Protein AF-A0A6I4NXT5-F1 (afdb_monomer_lite)

Foldseek 3Di:
DDPLVVVLVVVLVVVLVVLLVVVLCQQQNPDPVSNVVNVVVLCVLQVADDDPVNSVVVNVLSVLLSVLLVQLLVVLQVVQQVVLVVLDRDVLSSLSSNLSSLLSSLLSNLVSLLVSQPPDPVPAAFDWDPDQFFLVLLEDPLLLVLLVVLLVLLCVLLVVVADPDPLSVLSNVLSVVLVVLNVVLNVSSRVSSRDTGGDRDPSRVLVSSQSNSQSSSSSSVNSLSSSLSSLSSRCVVLVPDDPRDPVNNVSSVVSNVSSVVSVCVSVVDSTRSVSSCSVPVVSPPPPPD

Secondary structure (DSSP, 8-state):
--HHHHHHHHHHHHHHHHHHHHHHHHHH-SSHHHHHHHHHHHHHHHT----HHHHHHHHHHHHHHHHHHHHHHHHHHHHHHHHHHHT-SSGGGHHHHHHHHHHHHHHHHHHHHHHHT----TTS--B--SSPPPHHHHS-HHHHHHHHHHHHHHHHHHHHT--SSHHHHHHHHHHHHHHHHHHHHHHHHHHHHTSPP-BSSHHHHHHHHHHHHHHHHHHTHHHHHHHHHHHHHHHGGGTT-TT--HHHHHHHHHHHHHHHHHHHHHHHS-TTHHHHHHH-THHHHGGG-

Organism: NCBI:txid2662446

Sequence (289 aa):
MDAPQLASLVVALVLGPMGGIGVIRGAIGFRPLGQQRAIERLAVRLGLDTSRDIRVRLFERAARLRRAAIIGTAVGWVAGIPVAVQAGESYLFFLPLFYFTMAGALAGLAVGSAAAGFELDPSSPRVARLEARQAADYLEPLVVVGARVGVAVVAIAALLLWSPEPAATLRAALALAAIGLLVGTELLAAALARRPQHARTEEELRWDDGLRAVALNGLFGVPALVGATGLVVGGLPMIGTAGASVFDSIVYLVLAVVALVGLVVFTARPPGRAALRRLHPEAFEGAGS

pLDDT: mean 82.39, std 11.06, range [50.41, 97.88]

Radius of gyration: 20.77 Å; chains: 1; bounding box: 66×36×66 Å

Structure (mmCIF, N/CA/C/O backbone):
data_AF-A0A6I4NXT5-F1
#
_entry.id   AF-A0A6I4NXT5-F1
#
loop_
_atom_site.group_PDB
_atom_site.id
_atom_site.type_symbol
_atom_site.label_atom_id
_atom_site.label_alt_id
_atom_site.label_comp_id
_atom_site.label_asym_id
_atom_site.label_entity_id
_atom_site.label_seq_id
_atom_site.pdbx_PDB_ins_code
_atom_site.Cartn_x
_atom_site.Cartn_y
_atom_site.Cartn_z
_atom_site.occupancy
_atom_site.B_iso_or_equiv
_atom_site.auth_seq_id
_atom_site.auth_comp_id
_atom_site.auth_asym_id
_atom_site.auth_atom_id
_atom_site.pdbx_PDB_model_num
ATOM 1 N N . MET A 1 1 ? 34.287 10.441 -8.624 1.00 55.53 1 MET A N 1
ATOM 2 C CA . MET A 1 1 ? 32.872 10.843 -8.612 1.00 55.53 1 MET A CA 1
ATOM 3 C C . MET A 1 1 ? 32.858 12.306 -8.986 1.00 55.53 1 MET A C 1
ATOM 5 O O . MET A 1 1 ? 33.404 13.106 -8.232 1.00 55.53 1 MET A O 1
ATOM 9 N N . ASP A 1 2 ? 32.378 12.631 -10.176 1.00 75.94 2 ASP A N 1
ATOM 10 C CA . ASP A 1 2 ? 32.495 13.989 -10.707 1.00 75.94 2 ASP A CA 1
ATOM 11 C C . ASP A 1 2 ? 31.484 14.919 -10.018 1.00 75.94 2 ASP A C 1
ATOM 13 O O . ASP A 1 2 ? 30.476 14.473 -9.464 1.00 75.94 2 ASP A O 1
ATOM 17 N N . ALA A 1 3 ? 31.738 16.230 -10.033 1.00 70.31 3 ALA A N 1
ATOM 18 C CA . ALA A 1 3 ? 30.854 17.238 -9.437 1.00 70.31 3 ALA A CA 1
ATOM 19 C C . ALA A 1 3 ? 29.345 17.085 -9.784 1.00 70.31 3 ALA A C 1
ATOM 21 O O . ALA A 1 3 ? 28.528 17.212 -8.867 1.00 70.31 3 ALA A O 1
ATOM 22 N N . PRO A 1 4 ? 28.930 16.765 -11.031 1.00 68.50 4 PRO A N 1
ATOM 23 C CA . PRO A 1 4 ? 27.516 16.514 -11.347 1.00 68.50 4 PRO A CA 1
ATOM 24 C C . PRO A 1 4 ? 26.934 15.259 -10.671 1.00 68.50 4 PRO A C 1
ATOM 26 O O . PRO A 1 4 ? 25.754 15.246 -10.310 1.00 68.50 4 PRO A O 1
ATOM 29 N N . GLN A 1 5 ? 27.758 14.242 -10.415 1.00 60.62 5 GLN A N 1
ATOM 30 C CA . GLN A 1 5 ? 27.344 13.013 -9.731 1.00 60.62 5 GLN A CA 1
ATOM 31 C C . GLN A 1 5 ? 27.068 13.288 -8.244 1.00 60.62 5 GLN A C 1
ATOM 33 O O . GLN A 1 5 ? 26.070 12.832 -7.686 1.00 60.62 5 GLN A O 1
ATOM 38 N N . LEU A 1 6 ? 27.918 14.108 -7.608 1.00 68.38 6 LEU A N 1
ATOM 39 C CA . LEU A 1 6 ? 27.712 14.585 -6.235 1.00 68.38 6 LEU A CA 1
ATOM 40 C C . LEU A 1 6 ? 26.422 15.401 -6.107 1.00 68.38 6 LEU A C 1
ATOM 42 O O . LEU A 1 6 ? 25.655 15.182 -5.172 1.00 68.38 6 LEU A O 1
ATOM 46 N N . ALA A 1 7 ? 26.156 16.310 -7.049 1.00 65.88 7 ALA A N 1
ATOM 47 C CA . ALA A 1 7 ? 24.945 17.128 -7.033 1.00 65.88 7 ALA A CA 1
ATOM 48 C C . ALA A 1 7 ? 23.672 16.272 -7.161 1.00 65.88 7 ALA A C 1
ATOM 50 O O . ALA A 1 7 ? 22.742 16.435 -6.373 1.00 65.88 7 ALA A O 1
ATOM 51 N N . SER A 1 8 ? 23.656 15.315 -8.092 1.00 59.03 8 SER A N 1
ATOM 52 C CA . SER A 1 8 ? 22.526 14.400 -8.309 1.00 59.03 8 SER A CA 1
ATOM 53 C C . SER A 1 8 ? 22.260 13.517 -7.087 1.00 59.03 8 SER A C 1
ATOM 55 O O . SER A 1 8 ? 21.113 13.365 -6.659 1.00 59.03 8 SER A O 1
ATOM 57 N N . LEU A 1 9 ? 23.326 13.014 -6.457 1.00 64.69 9 LEU A N 1
ATOM 58 C CA . LEU A 1 9 ? 23.243 12.223 -5.233 1.00 64.69 9 LEU A CA 1
ATOM 59 C C . LEU A 1 9 ? 22.704 13.044 -4.053 1.00 64.69 9 LEU A C 1
ATOM 61 O O . LEU A 1 9 ? 21.837 12.563 -3.327 1.00 64.69 9 LEU A O 1
ATOM 65 N N . VAL A 1 10 ? 23.149 14.296 -3.890 1.00 65.00 10 VAL A N 1
ATOM 66 C CA . VAL A 1 10 ? 22.636 15.216 -2.859 1.00 65.00 10 VAL A CA 1
ATOM 67 C C . VAL A 1 10 ? 21.161 15.533 -3.094 1.00 65.00 10 VAL A C 1
ATOM 69 O O . VAL A 1 10 ? 20.364 15.444 -2.160 1.00 65.00 10 VAL A O 1
ATOM 72 N N . VAL A 1 11 ? 20.761 15.839 -4.333 1.00 64.00 11 VAL A N 1
ATOM 73 C CA . VAL A 1 11 ? 19.352 16.096 -4.658 1.00 64.00 11 VAL A CA 1
ATOM 74 C C . VAL A 1 11 ? 18.510 14.860 -4.341 1.00 64.00 11 VAL A C 1
ATOM 76 O O . VAL A 1 11 ? 17.420 14.996 -3.795 1.00 64.00 11 VAL A O 1
ATOM 79 N N . ALA A 1 12 ? 19.002 13.649 -4.598 1.00 60.12 12 ALA A N 1
ATOM 80 C CA . ALA A 1 12 ? 18.269 12.417 -4.309 1.00 60.12 12 ALA A CA 1
ATOM 81 C C . ALA A 1 12 ? 18.194 12.044 -2.832 1.00 60.12 12 ALA A C 1
ATOM 83 O O . ALA A 1 12 ? 17.149 11.571 -2.371 1.00 60.12 12 ALA A O 1
ATOM 84 N N . LEU A 1 13 ? 19.249 12.348 -2.080 1.00 62.69 13 LEU A N 1
ATOM 85 C CA . LEU A 1 13 ? 19.249 12.303 -0.623 1.00 62.69 13 LEU A CA 1
ATOM 86 C C . LEU A 1 13 ? 18.245 13.279 -0.007 1.00 62.69 13 LEU A C 1
ATOM 88 O O . LEU A 1 13 ? 17.737 13.008 1.074 1.00 62.69 13 LEU A O 1
ATOM 92 N N . VAL A 1 14 ? 17.921 14.381 -0.687 1.00 62.69 14 VAL A N 1
ATOM 93 C CA . VAL A 1 14 ? 16.955 15.376 -0.201 1.00 62.69 14 VAL A CA 1
ATOM 94 C C . VAL A 1 14 ? 15.532 15.084 -0.698 1.00 62.69 14 VAL A C 1
ATOM 96 O O . VAL A 1 14 ? 14.604 15.027 0.107 1.00 62.69 14 VAL A O 1
ATOM 99 N N . LEU A 1 15 ? 15.332 14.849 -1.998 1.00 59.75 15 LEU A N 1
ATOM 100 C CA . LEU A 1 15 ? 14.010 14.682 -2.617 1.00 59.75 15 LEU A CA 1
ATOM 101 C C . LEU A 1 15 ? 13.387 13.300 -2.381 1.00 59.75 15 LEU A C 1
ATOM 103 O O . LEU A 1 15 ? 12.170 13.208 -2.208 1.00 59.75 15 LEU A O 1
ATOM 107 N N . GLY A 1 16 ? 14.187 12.229 -2.332 1.00 59.50 16 GLY A N 1
ATOM 108 C CA . GLY A 1 16 ? 13.689 10.875 -2.057 1.00 59.50 16 GLY A CA 1
ATOM 109 C C . GLY A 1 16 ? 12.939 10.794 -0.718 1.00 59.50 16 GLY A C 1
ATOM 110 O O . GLY A 1 16 ? 11.770 10.391 -0.691 1.00 59.50 16 GLY A O 1
ATOM 111 N N . PRO A 1 17 ? 13.538 11.275 0.388 1.00 60.69 17 PRO A N 1
ATOM 112 C CA . PRO A 1 17 ? 12.854 11.373 1.671 1.00 60.69 17 PRO A CA 1
ATOM 113 C C . PRO A 1 17 ? 11.643 12.304 1.643 1.00 60.69 17 PRO A C 1
ATOM 115 O O . PRO A 1 17 ? 10.671 12.023 2.337 1.00 60.69 17 PRO A O 1
ATOM 118 N N . MET A 1 18 ? 11.636 13.377 0.840 1.00 66.00 18 MET A N 1
ATOM 119 C CA . MET A 1 18 ? 10.478 14.281 0.751 1.00 66.00 18 MET A CA 1
ATOM 120 C C . MET A 1 18 ? 9.224 13.590 0.207 1.00 66.00 18 MET A C 1
ATOM 122 O O . MET A 1 18 ? 8.132 13.895 0.686 1.00 66.00 18 MET A O 1
ATOM 126 N N . GLY A 1 19 ? 9.357 12.628 -0.711 1.00 61.94 19 GLY A N 1
ATOM 127 C CA . GLY A 1 19 ? 8.234 11.803 -1.171 1.00 61.94 19 GLY A CA 1
ATOM 128 C C . GLY A 1 19 ? 7.635 10.956 -0.043 1.00 61.94 19 GLY A C 1
ATOM 129 O O . GLY A 1 19 ? 6.432 11.019 0.217 1.00 61.94 19 GLY A O 1
ATOM 130 N N . GLY A 1 20 ? 8.483 10.242 0.705 1.00 58.22 20 GLY A N 1
ATOM 131 C CA . GLY A 1 20 ? 8.062 9.459 1.874 1.00 58.22 20 GLY A CA 1
ATOM 132 C C . GLY A 1 20 ? 7.488 10.305 2.998 1.00 58.22 20 GLY A C 1
ATOM 133 O O . GLY A 1 20 ? 6.424 10.008 3.536 1.00 58.22 20 GLY A O 1
ATOM 134 N N . ILE A 1 21 ? 8.154 11.413 3.315 1.00 62.69 21 ILE A N 1
ATOM 135 C CA . ILE A 1 21 ? 7.697 12.391 4.300 1.00 62.69 21 ILE A CA 1
ATOM 136 C C . ILE A 1 21 ? 6.373 13.003 3.850 1.00 62.69 21 ILE A C 1
ATOM 138 O O . ILE A 1 21 ? 5.506 13.196 4.692 1.00 62.69 21 ILE A O 1
ATOM 142 N N . GLY A 1 22 ? 6.173 13.269 2.558 1.00 65.44 22 GLY A N 1
ATOM 143 C CA . GLY A 1 22 ? 4.912 13.746 1.992 1.00 65.44 22 GLY A CA 1
ATOM 144 C C . GLY A 1 22 ? 3.771 12.757 2.215 1.00 65.44 22 GLY A C 1
ATOM 145 O O . GLY A 1 22 ? 2.716 13.149 2.714 1.00 65.44 22 GLY A O 1
ATOM 146 N N . VAL A 1 23 ? 4.010 11.469 1.956 1.00 63.31 23 VAL A N 1
ATOM 147 C CA . VAL A 1 23 ? 3.049 10.386 2.223 1.00 63.31 23 VAL A CA 1
ATOM 148 C C . VAL A 1 23 ? 2.750 10.275 3.718 1.00 63.31 23 VAL A C 1
ATOM 150 O O . VAL A 1 23 ? 1.585 10.298 4.109 1.00 63.31 23 VAL A O 1
ATOM 153 N N . ILE A 1 24 ? 3.773 10.268 4.579 1.00 62.56 24 ILE A N 1
ATOM 154 C CA . ILE A 1 24 ? 3.606 10.251 6.044 1.00 62.56 24 ILE A CA 1
ATOM 155 C C . ILE A 1 24 ? 2.848 11.503 6.520 1.00 62.56 24 ILE A C 1
ATOM 157 O O . ILE A 1 24 ? 1.987 11.434 7.401 1.00 62.56 24 ILE A O 1
ATOM 161 N N . ARG A 1 25 ? 3.133 12.667 5.928 1.00 63.50 25 ARG A N 1
ATOM 162 C CA . ARG A 1 25 ? 2.547 13.961 6.301 1.00 63.50 25 ARG A CA 1
ATOM 163 C C . ARG A 1 25 ? 1.096 14.069 5.868 1.00 63.50 25 ARG A C 1
ATOM 165 O O . ARG A 1 25 ? 0.295 14.588 6.643 1.00 63.50 25 ARG A O 1
ATOM 172 N N . GLY A 1 26 ? 0.765 13.569 4.682 1.00 60.34 26 GLY A N 1
ATOM 173 C CA . GLY A 1 26 ? -0.593 13.516 4.154 1.00 60.34 26 GLY A CA 1
ATOM 174 C C . GLY A 1 26 ? -1.460 12.482 4.870 1.00 60.34 26 GLY A C 1
ATOM 175 O O . GLY A 1 26 ? -2.606 12.787 5.203 1.00 60.34 26 GLY A O 1
ATOM 176 N N . ALA A 1 27 ? -0.899 11.303 5.156 1.00 56.81 27 ALA A N 1
ATOM 177 C CA . ALA A 1 27 ? -1.623 10.191 5.762 1.00 56.81 27 ALA A CA 1
ATOM 178 C C . ALA A 1 27 ? -1.816 10.339 7.280 1.00 56.81 27 ALA A C 1
ATOM 180 O O . ALA A 1 27 ? -2.877 9.983 7.782 1.00 56.81 27 ALA A O 1
ATOM 181 N N . ILE A 1 28 ? -0.824 10.865 8.016 1.00 56.16 28 ILE A N 1
ATOM 182 C CA . ILE A 1 28 ? -0.822 10.803 9.492 1.00 56.16 28 ILE A CA 1
ATOM 183 C C . ILE A 1 28 ? -0.733 12.187 10.155 1.00 56.16 28 ILE A C 1
ATOM 185 O O . ILE A 1 28 ? -1.182 12.359 11.285 1.00 56.16 28 ILE A O 1
ATOM 189 N N . GLY A 1 29 ? -0.218 13.205 9.459 1.00 52.00 29 GLY A N 1
ATOM 190 C CA . GLY A 1 29 ? -0.074 14.559 10.001 1.00 52.00 29 GLY A CA 1
ATOM 191 C C . GLY A 1 29 ? 1.059 14.684 11.034 1.00 52.00 29 GLY A C 1
ATOM 192 O O . GLY A 1 29 ? 1.151 13.947 12.012 1.00 52.00 29 GLY A O 1
ATOM 193 N N . PHE A 1 30 ? 1.957 15.657 10.839 1.00 55.88 30 PHE A N 1
ATOM 194 C CA . PHE A 1 30 ? 3.102 15.868 11.744 1.00 55.88 30 PHE A CA 1
ATOM 195 C C . PHE A 1 30 ? 2.763 16.695 12.992 1.00 55.88 30 PHE A C 1
ATOM 197 O O . PHE A 1 30 ? 3.501 16.634 13.973 1.00 55.88 30 PHE A O 1
ATOM 204 N N . ARG A 1 31 ? 1.670 17.468 12.950 1.00 73.44 31 ARG A N 1
ATOM 205 C CA . ARG A 1 31 ? 1.245 18.398 14.008 1.00 73.44 31 ARG A CA 1
ATOM 206 C C . ARG A 1 31 ? -0.018 17.882 14.714 1.00 73.44 31 ARG A C 1
ATOM 208 O O . ARG A 1 31 ? -0.830 17.265 14.028 1.00 73.44 31 ARG A O 1
ATOM 215 N N . PRO A 1 32 ? -0.250 18.212 15.999 1.00 72.38 32 PRO A N 1
ATOM 216 C CA . PRO A 1 32 ? -1.437 17.773 16.751 1.00 72.38 32 PRO A CA 1
ATOM 217 C C . PRO A 1 32 ? -2.759 18.112 16.045 1.00 72.38 32 PRO A C 1
ATOM 219 O O . PRO A 1 32 ? -3.614 17.254 15.850 1.00 72.38 32 PRO A O 1
ATOM 222 N N . LEU A 1 33 ? -2.874 19.343 15.531 1.00 75.44 33 LEU A N 1
ATOM 223 C CA . LEU A 1 33 ? -4.026 19.788 14.732 1.00 75.44 33 LEU A CA 1
ATOM 224 C C . LEU A 1 33 ? -4.168 19.015 13.410 1.00 75.44 33 LEU A C 1
ATOM 226 O O . LEU A 1 33 ? -5.270 18.794 12.919 1.00 75.44 33 LEU A O 1
ATOM 230 N N . GLY A 1 34 ? -3.047 18.594 12.819 1.00 80.69 34 GLY A N 1
ATOM 231 C CA . GLY A 1 34 ? -3.047 17.758 11.621 1.00 80.69 34 GLY A CA 1
ATOM 232 C C . GLY A 1 34 ? -3.511 16.331 11.910 1.00 80.69 34 GLY A C 1
ATOM 233 O O . GLY A 1 34 ? -4.211 15.756 11.084 1.00 80.69 34 GLY A O 1
ATOM 234 N N . GLN A 1 35 ? -3.168 15.790 13.082 1.00 81.69 35 GLN A N 1
ATOM 235 C CA . GLN A 1 35 ? -3.607 14.467 13.525 1.00 81.69 35 GLN A CA 1
ATOM 236 C C . GLN A 1 35 ? -5.111 14.442 13.803 1.00 81.69 35 GLN A C 1
ATOM 238 O O . GLN A 1 35 ? -5.778 13.517 13.358 1.00 81.69 35 GLN A O 1
ATOM 243 N N . GLN A 1 36 ? -5.661 15.477 14.452 1.00 87.19 36 GLN A N 1
ATOM 244 C CA . GLN A 1 36 ? -7.112 15.620 14.648 1.00 87.19 36 GLN A CA 1
ATOM 245 C C . GLN A 1 36 ? -7.857 15.563 13.312 1.00 87.19 36 GLN A C 1
ATOM 247 O O . GLN A 1 36 ? -8.701 14.696 13.110 1.00 87.19 36 GLN A O 1
ATOM 252 N N . ARG A 1 37 ? -7.449 16.399 12.350 1.00 87.56 37 ARG A N 1
ATOM 253 C CA . ARG A 1 37 ? -8.034 16.405 11.001 1.00 87.56 37 ARG A CA 1
ATOM 254 C C . ARG A 1 37 ? -7.805 15.097 10.244 1.00 87.56 37 ARG A C 1
ATOM 256 O O . ARG A 1 37 ? -8.592 14.748 9.371 1.00 87.56 37 ARG A O 1
ATOM 263 N N . ALA A 1 38 ? -6.698 14.395 10.485 1.00 85.06 38 ALA A N 1
ATOM 264 C CA . ALA A 1 38 ? -6.443 13.096 9.867 1.00 85.06 38 ALA A CA 1
ATOM 265 C C . ALA A 1 38 ? -7.391 12.024 10.420 1.00 85.06 38 ALA A C 1
ATOM 267 O O . ALA A 1 38 ? -7.978 11.294 9.628 1.00 85.06 38 ALA A O 1
ATOM 268 N N . ILE A 1 39 ? -7.596 11.988 11.740 1.00 88.62 39 ILE A N 1
ATOM 269 C CA . ILE A 1 39 ? -8.547 11.084 12.397 1.00 88.62 39 ILE A CA 1
ATOM 270 C C . ILE A 1 39 ? -9.976 11.404 11.962 1.00 88.62 39 ILE A C 1
ATOM 272 O O . ILE A 1 39 ? -10.693 10.489 11.593 1.00 88.62 39 ILE A O 1
ATOM 276 N N . GLU A 1 40 ? -10.375 12.676 11.909 1.00 91.31 40 GLU A N 1
ATOM 277 C CA . GLU A 1 40 ? -11.709 13.078 11.437 1.00 91.31 40 GLU A CA 1
ATOM 278 C C . GLU A 1 40 ? -11.935 12.703 9.967 1.00 91.31 40 GLU A C 1
ATOM 280 O O . GLU A 1 40 ? -12.963 12.129 9.620 1.00 91.31 40 GLU A O 1
ATOM 285 N N . ARG A 1 41 ? -10.953 12.948 9.086 1.00 90.19 41 ARG A N 1
ATOM 286 C CA . ARG A 1 41 ? -11.038 12.504 7.684 1.00 90.19 41 ARG A CA 1
ATOM 287 C C . ARG A 1 41 ? -11.124 10.987 7.578 1.00 90.19 41 ARG A C 1
ATOM 289 O O . ARG A 1 41 ? -11.848 10.484 6.725 1.00 90.19 41 ARG A O 1
ATOM 296 N N . LEU A 1 42 ? -10.391 10.263 8.421 1.00 89.56 42 LEU A N 1
ATOM 297 C CA . LEU A 1 42 ? -10.452 8.809 8.468 1.00 89.56 42 LEU A CA 1
ATOM 298 C C . LEU A 1 42 ? -11.810 8.324 8.992 1.00 89.56 42 LEU A C 1
ATOM 300 O O . LEU A 1 42 ? -12.373 7.413 8.399 1.00 89.56 42 LEU A O 1
ATOM 304 N N . ALA A 1 43 ? -12.362 8.970 10.018 1.00 92.19 43 ALA A N 1
ATOM 305 C CA . ALA A 1 43 ? -13.683 8.697 10.578 1.00 92.19 43 ALA A CA 1
ATOM 306 C C . ALA A 1 43 ? -14.762 8.842 9.504 1.00 92.19 43 ALA A C 1
ATOM 308 O O . ALA A 1 43 ? -15.491 7.895 9.223 1.00 92.19 43 ALA A O 1
ATOM 309 N N . VAL A 1 44 ? -14.768 9.975 8.793 1.00 92.69 44 VAL A N 1
ATOM 310 C CA . VAL A 1 44 ? -15.676 10.232 7.665 1.00 92.69 44 VAL A CA 1
ATOM 311 C C . VAL A 1 44 ? -15.475 9.213 6.539 1.00 92.69 44 VAL A C 1
ATOM 313 O O . VAL A 1 44 ? -16.443 8.708 5.972 1.00 92.69 44 VAL A O 1
ATOM 316 N N . ARG A 1 45 ? -14.221 8.869 6.215 1.00 90.56 45 ARG A N 1
ATOM 317 C CA . ARG A 1 45 ? -13.894 7.886 5.169 1.00 90.56 45 ARG A CA 1
ATOM 318 C C . ARG A 1 45 ? -14.412 6.491 5.514 1.00 90.56 45 ARG A C 1
ATOM 320 O O . ARG A 1 45 ? -14.892 5.795 4.622 1.00 90.56 45 ARG A O 1
ATOM 327 N N . LEU A 1 46 ? -14.304 6.092 6.778 1.00 91.31 46 LEU A N 1
ATOM 328 C CA . LEU A 1 46 ? -14.766 4.802 7.286 1.00 91.31 46 LEU A CA 1
ATOM 329 C C . LEU A 1 46 ? -16.269 4.803 7.610 1.00 91.31 46 LEU A C 1
ATOM 331 O O . LEU A 1 46 ? -16.873 3.736 7.633 1.00 91.31 46 LEU A O 1
ATOM 335 N N . GLY A 1 47 ? -16.878 5.980 7.776 1.00 92.25 47 GLY A N 1
ATOM 336 C CA . GLY A 1 47 ? -18.255 6.142 8.238 1.00 92.25 47 GLY A CA 1
ATOM 337 C C . GLY A 1 47 ? -18.421 5.769 9.710 1.00 92.25 47 GLY A C 1
ATOM 338 O O . GLY A 1 47 ? -19.402 5.123 10.053 1.00 92.25 47 GLY A O 1
ATOM 339 N N . LEU A 1 48 ? -17.438 6.109 10.547 1.00 92.12 48 LEU A N 1
ATOM 340 C CA . LEU A 1 48 ? -17.452 5.840 11.983 1.00 92.12 48 LEU A CA 1
ATOM 341 C C . LEU A 1 48 ? -17.586 7.142 12.766 1.00 92.12 48 LEU A C 1
ATOM 343 O O . LEU A 1 48 ? -16.914 8.128 12.455 1.00 92.12 48 LEU A O 1
ATOM 347 N N . ASP A 1 49 ? -18.384 7.114 13.827 1.00 91.38 49 ASP A N 1
ATOM 348 C CA . ASP A 1 49 ? -18.411 8.194 14.803 1.00 91.38 49 ASP A CA 1
ATOM 349 C C . ASP A 1 49 ? -17.148 8.183 15.667 1.00 91.38 49 ASP A C 1
ATOM 351 O O . ASP A 1 49 ? -16.422 7.190 15.774 1.00 91.38 49 ASP A O 1
ATOM 355 N N . THR A 1 50 ? -16.819 9.350 16.221 1.00 89.50 50 THR A N 1
ATOM 356 C CA . THR A 1 50 ? -15.614 9.514 17.038 1.00 89.50 50 THR A CA 1
ATOM 357 C C . THR A 1 50 ? -15.954 10.145 18.381 1.00 89.50 50 THR A C 1
ATOM 359 O O . THR A 1 50 ? -15.892 11.375 18.547 1.00 89.50 50 THR A O 1
ATOM 362 N N . SER A 1 51 ? -16.276 9.297 19.359 1.00 91.12 51 SER A N 1
ATOM 363 C CA . SER A 1 51 ? -16.410 9.708 20.758 1.00 91.12 51 SER A CA 1
ATOM 364 C C . SER A 1 51 ? -15.097 10.292 21.307 1.00 91.12 51 SER A C 1
ATOM 366 O O . SER A 1 51 ? -14.000 10.037 20.798 1.00 91.12 51 SER A O 1
ATOM 368 N N . ARG A 1 52 ? -15.188 11.146 22.338 1.00 88.12 52 ARG A N 1
ATOM 369 C CA . ARG A 1 52 ? -14.017 11.843 22.908 1.00 88.12 52 ARG A CA 1
ATOM 370 C C . ARG A 1 52 ? -12.973 10.861 23.446 1.00 88.12 52 ARG A C 1
ATOM 372 O O . ARG A 1 52 ? -11.782 11.070 23.223 1.00 88.12 52 ARG A O 1
ATOM 379 N N . ASP A 1 53 ? -13.425 9.782 24.078 1.00 87.06 53 ASP A N 1
ATOM 380 C CA . ASP A 1 53 ? -12.560 8.768 24.686 1.00 87.06 53 ASP A CA 1
ATOM 381 C C . ASP A 1 53 ? -11.799 7.960 23.632 1.00 87.06 53 ASP A C 1
ATOM 383 O O . ASP A 1 53 ? -10.609 7.678 23.791 1.00 87.06 53 ASP A O 1
ATOM 387 N N . ILE A 1 54 ? -12.449 7.645 22.506 1.00 87.81 54 ILE A N 1
ATOM 388 C CA . ILE A 1 54 ? -11.788 6.964 21.391 1.00 87.81 54 ILE A CA 1
ATOM 389 C C . ILE A 1 54 ? -10.721 7.846 20.756 1.00 87.81 54 ILE A C 1
ATOM 391 O O . ILE A 1 54 ? -9.644 7.341 20.439 1.00 87.81 54 ILE A O 1
ATOM 395 N N . ARG A 1 55 ? -10.946 9.162 2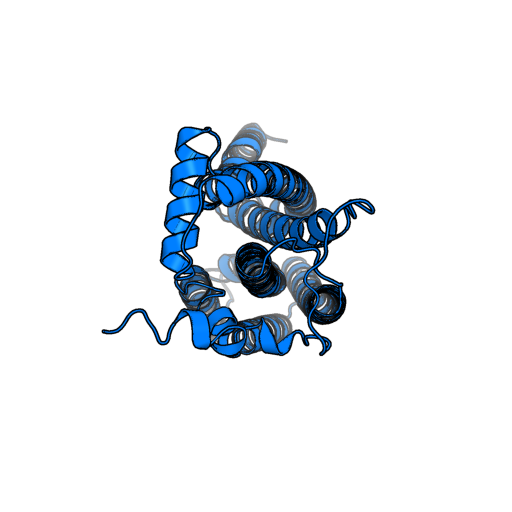0.627 1.00 89.62 55 ARG A N 1
ATOM 396 C CA . ARG A 1 55 ? -9.932 10.069 20.055 1.00 89.62 55 ARG A CA 1
ATOM 397 C C . ARG A 1 55 ? -8.603 9.974 20.792 1.00 89.62 55 ARG A C 1
ATOM 399 O O . ARG A 1 55 ? -7.572 9.878 20.134 1.00 89.62 55 ARG A O 1
ATOM 406 N N . VAL A 1 56 ? -8.618 9.978 22.127 1.00 88.38 56 VAL A N 1
ATOM 407 C CA . VAL A 1 56 ? -7.392 9.917 22.945 1.00 88.38 56 VAL A CA 1
ATOM 408 C C . VAL A 1 56 ? -6.591 8.653 22.622 1.00 88.38 56 VAL A C 1
ATOM 410 O O . VAL A 1 56 ? -5.409 8.740 22.292 1.00 88.38 56 VAL A O 1
ATOM 413 N N . ARG A 1 57 ? -7.252 7.491 22.592 1.00 86.12 57 ARG A N 1
ATOM 414 C CA . ARG A 1 57 ? -6.614 6.212 22.241 1.00 86.12 57 ARG A CA 1
ATOM 415 C C . ARG A 1 57 ? -6.140 6.164 20.788 1.00 86.12 57 ARG A C 1
ATOM 417 O O . ARG A 1 57 ? -5.049 5.663 20.503 1.00 86.12 57 ARG A O 1
ATOM 424 N N . LEU A 1 58 ? -6.925 6.717 19.863 1.00 87.31 58 LEU A N 1
ATOM 425 C CA . LEU A 1 58 ? -6.539 6.816 18.457 1.00 87.31 58 LEU A CA 1
ATOM 426 C C . LEU A 1 58 ? -5.295 7.690 18.268 1.00 87.31 58 LEU A C 1
ATOM 428 O O . LEU A 1 58 ? -4.487 7.368 17.402 1.00 87.31 58 LEU A O 1
ATOM 432 N N . PHE A 1 59 ? -5.078 8.735 19.075 1.00 88.12 59 PHE A N 1
ATOM 433 C CA . PHE A 1 59 ? -3.841 9.525 19.012 1.00 88.12 59 PHE A CA 1
ATOM 434 C C . PHE A 1 59 ? -2.607 8.713 19.402 1.00 88.12 59 PHE A C 1
ATOM 436 O O . PHE A 1 59 ? -1.598 8.760 18.695 1.00 88.12 59 PHE A O 1
ATOM 443 N N . GLU A 1 60 ? -2.684 7.942 20.487 1.00 86.56 60 GLU A N 1
ATOM 444 C CA . GLU A 1 60 ? -1.582 7.077 20.923 1.00 86.56 60 GLU A CA 1
ATOM 445 C C . GLU A 1 60 ? -1.261 6.016 19.864 1.00 86.56 60 GLU A C 1
ATOM 447 O O . GLU A 1 60 ? -0.101 5.835 19.472 1.00 86.56 60 GLU A O 1
ATOM 452 N N . ARG A 1 61 ? -2.298 5.367 19.317 1.00 85.94 61 ARG A N 1
ATOM 453 C CA . ARG A 1 61 ? -2.151 4.400 18.220 1.00 85.94 61 ARG A CA 1
ATOM 454 C C . ARG A 1 61 ? -1.583 5.057 16.964 1.00 85.94 61 ARG A C 1
ATOM 456 O O . ARG A 1 61 ? -0.639 4.526 16.382 1.00 85.94 61 ARG A O 1
ATOM 463 N N . ALA A 1 62 ? -2.081 6.229 16.572 1.00 84.56 62 ALA A N 1
ATOM 464 C CA . ALA A 1 62 ? -1.579 6.974 15.420 1.00 84.56 62 ALA A CA 1
ATOM 465 C C . ALA A 1 62 ? -0.099 7.352 15.583 1.00 84.56 62 ALA A C 1
ATOM 467 O O . ALA A 1 62 ? 0.659 7.291 14.615 1.00 84.56 62 ALA A O 1
ATOM 468 N N . ALA A 1 63 ? 0.348 7.684 16.799 1.00 86.00 63 ALA A N 1
ATOM 469 C CA . ALA A 1 63 ? 1.757 7.941 17.078 1.00 86.00 63 ALA A CA 1
ATOM 470 C C . ALA A 1 63 ? 2.624 6.681 16.893 1.00 86.00 63 ALA A C 1
ATOM 472 O O . ALA A 1 63 ? 3.692 6.768 16.280 1.00 86.00 63 ALA A O 1
ATOM 473 N N . ARG A 1 64 ? 2.164 5.506 17.352 1.00 86.88 64 ARG A N 1
ATOM 474 C CA . ARG A 1 64 ? 2.856 4.221 17.123 1.00 86.88 64 ARG A CA 1
ATOM 475 C C . ARG A 1 64 ? 2.896 3.848 15.640 1.00 86.88 64 ARG A C 1
ATOM 477 O O . ARG A 1 64 ? 3.971 3.553 15.118 1.00 86.88 64 ARG A O 1
ATOM 484 N N . LEU A 1 65 ? 1.763 3.953 14.944 1.00 84.69 65 LEU A N 1
ATOM 485 C CA . LEU A 1 65 ? 1.669 3.728 13.497 1.00 84.69 65 LEU A CA 1
ATOM 486 C C . LEU A 1 65 ? 2.602 4.656 12.721 1.00 84.69 65 LEU A C 1
ATOM 488 O O . LEU A 1 65 ? 3.292 4.213 11.808 1.00 84.69 65 LEU A O 1
ATOM 492 N N . ARG A 1 66 ? 2.690 5.929 13.122 1.00 85.50 66 ARG A N 1
ATOM 493 C CA . ARG A 1 66 ? 3.621 6.894 12.532 1.00 85.50 66 ARG A CA 1
ATOM 494 C C . ARG A 1 66 ? 5.070 6.462 12.692 1.00 85.50 66 ARG A C 1
ATOM 496 O O . ARG A 1 66 ? 5.826 6.556 11.732 1.00 85.50 66 ARG A O 1
ATOM 503 N N . ARG A 1 67 ? 5.473 6.009 13.884 1.00 89.38 67 ARG A N 1
ATOM 504 C CA . ARG A 1 67 ? 6.840 5.514 14.113 1.00 89.38 67 ARG A CA 1
ATOM 505 C C . ARG A 1 67 ? 7.132 4.309 13.226 1.00 89.38 67 ARG A C 1
ATOM 507 O O . ARG A 1 67 ? 8.161 4.300 12.562 1.00 89.38 67 ARG A O 1
ATOM 514 N N . ALA A 1 68 ? 6.209 3.353 13.154 1.00 90.25 68 ALA A N 1
ATOM 515 C CA . ALA A 1 68 ? 6.359 2.181 12.301 1.00 90.25 68 ALA A CA 1
ATOM 516 C C . ALA A 1 68 ? 6.442 2.556 10.809 1.00 90.25 68 ALA A C 1
ATOM 518 O O . ALA A 1 68 ? 7.298 2.038 10.099 1.00 90.25 68 ALA A O 1
ATOM 519 N N . ALA A 1 69 ? 5.635 3.519 10.353 1.00 87.06 69 ALA A N 1
ATOM 520 C CA . ALA A 1 69 ? 5.702 4.059 8.997 1.00 87.06 69 ALA A CA 1
ATOM 521 C C . ALA A 1 69 ? 7.042 4.751 8.706 1.00 87.06 69 ALA A C 1
ATOM 523 O O . ALA A 1 69 ? 7.611 4.536 7.645 1.00 87.06 69 ALA A O 1
ATOM 524 N N . ILE A 1 70 ? 7.569 5.550 9.644 1.00 88.31 70 ILE A N 1
ATOM 525 C CA . ILE A 1 70 ? 8.874 6.220 9.507 1.00 88.31 70 ILE A CA 1
ATOM 526 C C . ILE A 1 70 ? 10.005 5.192 9.420 1.00 88.31 70 ILE A C 1
ATOM 528 O O . ILE A 1 70 ? 10.858 5.301 8.542 1.00 88.31 70 ILE A O 1
ATOM 532 N N . ILE A 1 71 ? 10.002 4.187 10.302 1.00 91.88 71 ILE A N 1
ATOM 533 C CA . ILE A 1 71 ? 10.982 3.093 10.276 1.00 91.88 71 ILE A CA 1
ATOM 534 C C . ILE A 1 71 ? 10.878 2.346 8.944 1.00 91.88 71 ILE A C 1
ATOM 536 O O . ILE A 1 71 ? 11.886 2.142 8.275 1.00 91.88 71 ILE A O 1
ATOM 540 N N . GLY A 1 72 ? 9.659 2.008 8.521 1.00 91.62 72 GLY A N 1
ATOM 541 C CA . GLY A 1 72 ? 9.401 1.376 7.234 1.00 91.62 72 GLY A CA 1
ATOM 542 C C . GLY A 1 72 ? 9.908 2.211 6.058 1.00 91.62 72 GLY A C 1
ATOM 543 O O . GLY A 1 72 ? 10.583 1.681 5.185 1.00 91.62 72 GLY A O 1
ATOM 544 N N . THR A 1 73 ? 9.666 3.524 6.054 1.00 89.06 73 THR A N 1
ATOM 545 C CA . THR A 1 73 ? 10.218 4.462 5.067 1.00 89.06 73 THR A CA 1
ATOM 546 C C . THR A 1 73 ? 11.740 4.443 5.051 1.00 89.06 73 THR A C 1
ATOM 548 O O . THR A 1 73 ? 12.310 4.384 3.969 1.00 89.06 73 THR A O 1
ATOM 551 N N . ALA A 1 74 ? 12.401 4.454 6.210 1.00 90.25 74 ALA A N 1
ATOM 552 C CA . ALA A 1 74 ? 13.858 4.385 6.275 1.00 90.25 74 ALA A CA 1
ATOM 553 C C . ALA A 1 74 ? 14.389 3.065 5.690 1.00 90.25 74 ALA A C 1
ATOM 555 O O . ALA A 1 74 ? 15.309 3.085 4.877 1.00 90.25 74 ALA A O 1
ATOM 556 N N . VAL A 1 75 ? 13.766 1.931 6.035 1.00 93.44 75 VAL A N 1
ATOM 557 C CA . VAL A 1 75 ? 14.104 0.609 5.475 1.00 93.44 75 VAL A CA 1
ATOM 558 C C . VAL A 1 75 ? 13.901 0.585 3.960 1.00 93.44 75 VAL A C 1
ATOM 560 O O . VAL A 1 75 ? 14.783 0.146 3.227 1.00 93.44 75 VAL A O 1
ATOM 563 N N . GLY A 1 76 ? 12.762 1.095 3.487 1.00 91.50 76 GLY A N 1
ATOM 564 C CA . GLY A 1 76 ? 12.464 1.217 2.065 1.00 91.50 76 GLY A CA 1
ATOM 565 C C . GLY A 1 76 ? 13.506 2.065 1.344 1.00 91.50 76 GLY A C 1
ATOM 566 O O . GLY A 1 76 ? 14.058 1.640 0.338 1.00 91.50 76 GLY A O 1
ATOM 567 N N . TRP A 1 77 ? 13.851 3.225 1.896 1.00 87.88 77 TRP A N 1
ATOM 568 C CA . TRP A 1 77 ? 14.860 4.108 1.322 1.00 87.88 77 TRP A CA 1
ATOM 569 C C . TRP A 1 77 ? 16.227 3.418 1.199 1.00 87.88 77 TRP A C 1
ATOM 571 O O . TRP A 1 77 ? 16.808 3.421 0.116 1.00 87.88 77 TRP A O 1
ATOM 581 N N . VAL A 1 78 ? 16.689 2.732 2.253 1.00 91.44 78 VAL A N 1
ATOM 582 C CA . VAL A 1 78 ? 17.934 1.940 2.230 1.00 91.44 78 VAL A CA 1
ATOM 583 C C . VAL A 1 78 ? 17.888 0.846 1.158 1.00 91.44 78 VAL A C 1
ATOM 585 O O . VAL A 1 78 ? 18.851 0.686 0.412 1.00 91.44 78 VAL A O 1
ATOM 588 N N . ALA A 1 79 ? 16.767 0.130 1.031 1.00 91.31 79 ALA A N 1
ATOM 589 C CA . ALA A 1 79 ? 16.588 -0.897 0.004 1.00 91.31 79 ALA A CA 1
ATOM 590 C C . ALA A 1 79 ? 16.517 -0.321 -1.425 1.00 91.31 79 ALA A C 1
ATOM 592 O O . ALA A 1 79 ? 16.898 -0.993 -2.381 1.00 91.31 79 ALA A O 1
ATOM 593 N N . GLY A 1 80 ? 16.051 0.922 -1.577 1.00 89.62 80 GLY A N 1
ATOM 594 C CA . GLY A 1 80 ? 15.936 1.605 -2.863 1.00 89.62 80 GLY A CA 1
ATOM 595 C C . GLY A 1 80 ? 17.256 2.165 -3.400 1.00 89.62 80 GLY A C 1
ATOM 596 O O . GLY A 1 80 ? 17.394 2.278 -4.616 1.00 89.62 80 GLY A O 1
ATOM 597 N N . ILE A 1 81 ? 18.232 2.493 -2.540 1.00 89.06 81 ILE A N 1
ATOM 598 C CA . ILE A 1 81 ? 19.518 3.089 -2.961 1.00 89.06 81 ILE A CA 1
ATOM 599 C C . ILE A 1 81 ? 20.261 2.217 -3.981 1.00 89.06 81 ILE A C 1
ATOM 601 O O . ILE A 1 81 ? 20.614 2.751 -5.031 1.00 89.06 81 ILE A O 1
ATOM 605 N N . PRO A 1 82 ? 20.481 0.904 -3.757 1.00 89.31 82 PRO A N 1
ATOM 606 C CA . PRO A 1 82 ? 21.177 0.073 -4.737 1.00 89.31 82 PRO A CA 1
ATOM 607 C C . PRO A 1 82 ? 20.471 0.059 -6.096 1.00 89.31 82 PRO A C 1
ATOM 609 O O . PRO A 1 82 ? 21.124 0.120 -7.132 1.00 89.31 82 PRO A O 1
ATOM 612 N N . VAL A 1 83 ? 19.134 0.039 -6.100 1.00 88.50 83 VAL A N 1
ATOM 613 C CA . VAL A 1 83 ? 18.331 0.070 -7.331 1.00 88.50 83 VAL A CA 1
ATOM 614 C C . VAL A 1 83 ? 18.469 1.417 -8.040 1.00 88.50 83 VAL A C 1
ATOM 616 O O . VAL A 1 83 ? 18.625 1.451 -9.256 1.00 88.50 83 VAL A O 1
ATOM 619 N N . ALA A 1 84 ? 18.448 2.520 -7.289 1.00 86.25 84 ALA A N 1
ATOM 620 C CA . ALA A 1 84 ? 18.624 3.866 -7.824 1.00 86.25 84 ALA A CA 1
ATOM 621 C C . ALA A 1 84 ? 20.020 4.069 -8.428 1.00 86.25 84 ALA A C 1
ATOM 623 O O . ALA A 1 84 ? 20.134 4.581 -9.536 1.00 86.25 84 ALA A O 1
ATOM 624 N N . VAL A 1 85 ? 21.073 3.603 -7.748 1.00 86.00 85 VAL A N 1
ATOM 625 C CA . VAL A 1 85 ? 22.454 3.656 -8.258 1.00 86.00 85 VAL A CA 1
ATOM 626 C C . VAL A 1 85 ? 22.578 2.885 -9.570 1.00 86.00 85 VAL A C 1
ATOM 628 O O . VAL A 1 85 ? 23.145 3.401 -10.529 1.00 86.00 85 VAL A O 1
ATOM 631 N N . GLN A 1 86 ? 21.978 1.696 -9.651 1.00 83.44 86 GLN A N 1
ATOM 632 C CA . GLN A 1 86 ? 21.975 0.898 -10.881 1.00 83.44 86 GLN A CA 1
ATOM 633 C C . GLN A 1 86 ? 21.126 1.512 -12.005 1.00 83.44 86 GLN A C 1
ATOM 635 O O . GLN A 1 86 ? 21.374 1.225 -13.173 1.00 83.44 86 GLN A O 1
ATOM 640 N N . ALA A 1 87 ? 20.148 2.363 -11.679 1.00 77.62 87 ALA A N 1
ATOM 641 C CA . ALA A 1 87 ? 19.349 3.098 -12.661 1.00 77.62 87 ALA A CA 1
ATOM 642 C C . ALA A 1 87 ? 20.112 4.271 -13.321 1.00 77.62 87 ALA A C 1
ATOM 644 O O . ALA A 1 87 ? 19.637 4.827 -14.314 1.00 77.62 87 ALA A O 1
ATOM 645 N N . GLY A 1 88 ? 21.290 4.637 -12.802 1.00 77.00 88 GLY A N 1
ATOM 646 C CA . GLY A 1 88 ? 22.164 5.666 -13.370 1.00 77.00 88 GLY A CA 1
ATOM 647 C C . GLY A 1 88 ? 21.720 7.112 -13.104 1.00 77.00 88 GLY A C 1
ATOM 648 O O . GLY A 1 88 ? 20.799 7.379 -12.338 1.00 77.00 88 GLY A O 1
ATOM 649 N N . GLU A 1 89 ? 22.397 8.072 -13.745 1.00 65.62 89 GLU A N 1
ATOM 650 C CA . GLU A 1 89 ? 22.339 9.511 -13.397 1.00 65.62 89 GLU A CA 1
ATOM 651 C C . GLU A 1 89 ? 21.182 10.306 -14.015 1.00 65.62 89 GLU A C 1
ATOM 653 O O . GLU A 1 89 ? 21.167 11.537 -13.994 1.00 65.62 89 GLU A O 1
ATOM 658 N N . SER A 1 90 ? 20.198 9.628 -14.593 1.00 65.62 90 SER A N 1
ATOM 659 C CA . SER A 1 90 ? 19.041 10.320 -15.156 1.00 65.62 90 SER A CA 1
ATOM 660 C C . SER A 1 90 ? 18.088 10.801 -14.053 1.00 65.62 90 SER A C 1
ATOM 662 O O . SER A 1 90 ? 18.132 10.353 -12.907 1.00 65.62 90 SER A O 1
ATOM 664 N N . TYR A 1 91 ? 17.130 11.657 -14.418 1.00 64.06 91 TYR A N 1
ATOM 665 C CA . TYR A 1 91 ? 15.976 12.011 -13.576 1.00 64.06 91 TYR A CA 1
ATOM 666 C C . TYR A 1 91 ? 15.189 10.782 -13.066 1.00 64.06 91 TYR A C 1
ATOM 668 O O . TYR A 1 91 ? 14.358 10.902 -12.165 1.00 64.06 91 TYR A O 1
ATOM 676 N N . LEU A 1 92 ? 15.458 9.588 -13.604 1.00 67.12 92 LEU A N 1
ATOM 677 C CA . LEU A 1 92 ? 14.897 8.323 -13.145 1.00 67.12 92 LEU A CA 1
ATOM 678 C C . LEU A 1 92 ? 15.505 7.833 -11.828 1.00 67.12 92 LEU A C 1
ATOM 680 O O . LEU A 1 92 ? 14.872 7.010 -11.177 1.00 67.12 92 LEU A O 1
ATOM 684 N N . PHE A 1 93 ? 16.651 8.364 -11.381 1.00 74.38 93 PHE A N 1
ATOM 685 C CA . PHE A 1 93 ? 17.280 8.002 -10.102 1.00 74.38 93 PHE A CA 1
ATOM 686 C C . PHE A 1 93 ? 16.313 8.131 -8.910 1.00 74.38 93 PHE A C 1
ATOM 688 O O . PHE A 1 93 ? 16.327 7.335 -7.970 1.00 74.38 93 PHE A O 1
ATOM 695 N N . PHE A 1 94 ? 15.423 9.124 -8.954 1.00 77.06 94 PHE A N 1
ATOM 696 C CA . PHE A 1 94 ? 14.483 9.410 -7.870 1.00 77.06 94 PHE A CA 1
ATOM 697 C C . PHE A 1 94 ? 13.303 8.438 -7.810 1.00 77.06 94 PHE A C 1
ATOM 699 O O . PHE A 1 94 ? 12.714 8.266 -6.742 1.00 77.06 94 PHE A O 1
ATOM 706 N N . LEU A 1 95 ? 12.943 7.806 -8.930 1.00 78.94 95 LEU A N 1
ATOM 707 C CA . LEU A 1 95 ? 11.752 6.961 -9.017 1.00 78.94 95 LEU A CA 1
ATOM 708 C C . LEU A 1 95 ? 11.879 5.688 -8.165 1.00 78.94 95 LEU A C 1
ATOM 710 O O . LEU A 1 95 ? 10.968 5.439 -7.373 1.00 78.94 95 LEU A O 1
ATOM 714 N N . PRO A 1 96 ? 12.988 4.920 -8.217 1.00 84.44 96 PRO A N 1
ATOM 715 C CA . PRO A 1 96 ? 13.200 3.796 -7.309 1.00 84.44 96 PRO A CA 1
ATOM 716 C C . PRO A 1 96 ? 13.143 4.208 -5.850 1.00 84.44 96 PRO A C 1
ATOM 718 O O . PRO A 1 96 ? 12.431 3.585 -5.068 1.00 84.44 96 PRO A O 1
ATOM 721 N N . LEU A 1 97 ? 13.829 5.297 -5.485 1.00 85.06 97 LEU A N 1
ATOM 722 C CA . LEU A 1 97 ? 13.810 5.790 -4.112 1.00 85.06 97 LEU A CA 1
ATOM 723 C C . LEU A 1 97 ? 12.390 6.119 -3.665 1.00 85.06 97 LEU A C 1
ATOM 725 O O . LEU A 1 97 ? 12.005 5.731 -2.565 1.00 85.06 97 LEU A O 1
ATOM 729 N N . PHE A 1 98 ? 11.600 6.782 -4.509 1.00 83.06 98 PHE A N 1
ATOM 730 C CA . PHE A 1 98 ? 10.208 7.106 -4.224 1.00 83.06 98 PHE A CA 1
ATOM 731 C C . PHE A 1 98 ? 9.352 5.849 -4.011 1.00 83.06 98 PHE A C 1
ATOM 733 O O . PHE A 1 98 ? 8.702 5.720 -2.970 1.00 83.06 98 PHE A O 1
ATOM 740 N N . TYR A 1 99 ? 9.384 4.898 -4.948 1.00 85.56 99 TYR A N 1
ATOM 741 C CA . TYR A 1 99 ? 8.579 3.678 -4.870 1.00 85.56 99 TYR A CA 1
ATOM 742 C C . TYR A 1 99 ? 8.955 2.803 -3.680 1.00 85.56 99 TYR A C 1
ATOM 744 O O . TYR A 1 99 ? 8.072 2.374 -2.937 1.00 85.56 99 TYR A O 1
ATOM 752 N N . PHE A 1 100 ? 10.249 2.582 -3.448 1.00 89.50 100 PHE A N 1
ATOM 753 C CA . PHE A 1 100 ? 10.720 1.800 -2.310 1.00 89.50 100 PHE A CA 1
ATOM 754 C C . PHE A 1 100 ? 10.417 2.488 -0.977 1.00 89.50 100 PHE A C 1
ATOM 756 O O . PHE A 1 100 ? 10.030 1.833 -0.012 1.00 89.50 100 PHE A O 1
ATOM 763 N N . THR A 1 101 ? 10.512 3.815 -0.923 1.00 86.69 101 THR A N 1
ATOM 764 C CA . THR A 1 101 ? 10.136 4.601 0.255 1.00 86.69 101 THR A CA 1
ATOM 765 C C . THR A 1 101 ? 8.642 4.477 0.568 1.00 86.69 101 THR A C 1
ATOM 767 O O . THR A 1 101 ? 8.268 4.292 1.731 1.00 86.69 101 THR A O 1
ATOM 770 N N . MET A 1 102 ? 7.780 4.540 -0.453 1.00 84.50 102 MET A N 1
ATOM 771 C CA . MET A 1 102 ? 6.340 4.313 -0.306 1.00 84.50 102 MET A CA 1
ATOM 772 C C . MET A 1 102 ? 6.026 2.876 0.113 1.00 84.50 102 MET A C 1
ATOM 774 O O . MET A 1 102 ? 5.248 2.666 1.044 1.00 84.50 102 MET A O 1
ATOM 778 N N . ALA A 1 103 ? 6.655 1.894 -0.532 1.00 88.69 103 ALA A N 1
ATOM 779 C CA . ALA A 1 103 ? 6.521 0.480 -0.206 1.00 88.69 103 ALA A CA 1
ATOM 780 C C . ALA A 1 103 ? 6.911 0.214 1.258 1.00 88.69 103 ALA A C 1
ATOM 782 O O . ALA A 1 103 ? 6.155 -0.399 2.010 1.00 88.69 103 ALA A O 1
ATOM 783 N N . GLY A 1 104 ? 8.040 0.773 1.693 1.00 90.38 104 GLY A N 1
ATOM 784 C CA . GLY A 1 104 ? 8.492 0.726 3.076 1.00 90.38 104 GLY A CA 1
ATOM 785 C C . GLY A 1 104 ? 7.497 1.363 4.047 1.00 90.38 104 GLY A C 1
ATOM 786 O O . GLY A 1 104 ? 7.175 0.764 5.070 1.00 90.38 104 GLY A O 1
ATOM 787 N N . ALA A 1 105 ? 6.948 2.538 3.721 1.00 87.50 105 ALA A N 1
ATOM 788 C CA . ALA A 1 105 ? 5.942 3.205 4.553 1.00 87.50 105 ALA A CA 1
ATOM 789 C C . ALA A 1 105 ? 4.686 2.339 4.750 1.00 87.50 105 ALA A C 1
ATOM 791 O O . ALA A 1 105 ? 4.197 2.201 5.871 1.00 87.50 105 ALA A O 1
ATOM 792 N N . LEU A 1 106 ? 4.174 1.742 3.668 1.00 87.81 106 LEU A N 1
ATOM 793 C CA . LEU A 1 106 ? 2.984 0.886 3.686 1.00 87.81 106 LEU A CA 1
ATOM 794 C C . LEU A 1 106 ? 3.228 -0.412 4.463 1.00 87.81 106 LEU A C 1
ATOM 796 O O . LEU A 1 106 ? 2.405 -0.786 5.299 1.00 87.81 106 LEU A O 1
ATOM 800 N N . ALA A 1 107 ? 4.378 -1.057 4.253 1.00 89.25 107 ALA A N 1
ATOM 801 C CA . ALA A 1 107 ? 4.782 -2.228 5.027 1.00 89.25 107 ALA A CA 1
ATOM 802 C C . ALA A 1 107 ? 4.922 -1.890 6.521 1.00 89.25 107 ALA A C 1
ATOM 804 O O . ALA A 1 107 ? 4.399 -2.605 7.376 1.00 89.25 107 ALA A O 1
ATOM 805 N N . GLY A 1 108 ? 5.559 -0.759 6.837 1.00 89.00 108 GLY A N 1
ATOM 806 C CA . GLY A 1 108 ? 5.704 -0.254 8.200 1.00 89.00 108 GLY A CA 1
ATOM 807 C C . GLY A 1 108 ? 4.359 0.028 8.868 1.00 89.00 108 GLY A C 1
ATOM 808 O O . GLY A 1 108 ? 4.155 -0.359 10.015 1.00 89.00 108 GLY A O 1
ATOM 809 N N . LEU A 1 109 ? 3.404 0.628 8.151 1.00 85.81 109 LEU A N 1
ATOM 810 C CA . LEU A 1 109 ? 2.035 0.821 8.639 1.00 85.81 109 LEU A CA 1
ATOM 811 C C . LEU A 1 109 ? 1.330 -0.507 8.923 1.00 85.81 109 LEU A C 1
ATOM 813 O O . LEU A 1 109 ? 0.712 -0.653 9.977 1.00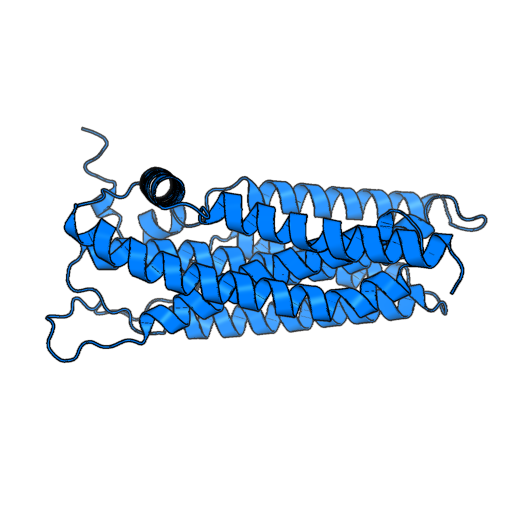 85.81 109 LEU A O 1
ATOM 817 N N . ALA A 1 110 ? 1.447 -1.479 8.020 1.00 85.88 110 ALA A N 1
ATOM 818 C CA . ALA A 1 110 ? 0.836 -2.791 8.187 1.00 85.88 110 ALA A CA 1
ATOM 819 C C . ALA A 1 110 ? 1.388 -3.530 9.411 1.00 85.88 110 ALA A C 1
ATOM 821 O O . ALA A 1 110 ? 0.623 -3.933 10.291 1.00 85.88 110 ALA A O 1
ATOM 822 N N . VAL A 1 111 ? 2.713 -3.621 9.528 1.00 87.44 111 VAL A N 1
ATOM 823 C CA . VAL A 1 111 ? 3.380 -4.247 10.678 1.00 87.44 111 VAL A CA 1
ATOM 824 C C . VAL A 1 111 ? 3.108 -3.467 11.965 1.00 87.44 111 VAL A C 1
ATOM 826 O O . VAL A 1 111 ? 2.825 -4.063 12.999 1.00 87.44 111 VAL A O 1
ATOM 829 N N . GLY A 1 112 ? 3.127 -2.135 11.912 1.00 86.44 112 GLY A N 1
ATOM 830 C CA . GLY A 1 112 ? 2.815 -1.275 13.051 1.00 86.44 112 GLY A CA 1
ATOM 831 C C . GLY A 1 112 ? 1.388 -1.461 13.563 1.00 86.44 112 GLY A C 1
ATOM 832 O O . GLY A 1 112 ? 1.175 -1.486 14.773 1.00 86.44 112 GLY A O 1
ATOM 833 N N . SER A 1 113 ? 0.418 -1.633 12.659 1.00 82.00 113 SER A N 1
ATOM 834 C CA . SER A 1 113 ? -0.987 -1.881 13.013 1.00 82.00 113 SER A CA 1
ATOM 835 C C . SER A 1 113 ? -1.177 -3.221 13.707 1.00 82.00 113 SER A C 1
ATOM 837 O O . SER A 1 113 ? -1.935 -3.323 14.669 1.00 82.00 113 SER A O 1
ATOM 839 N N . ALA A 1 114 ? -0.414 -4.225 13.281 1.00 78.00 114 ALA A N 1
ATOM 840 C CA . ALA A 1 114 ? -0.360 -5.505 13.951 1.00 78.00 114 ALA A CA 1
ATOM 841 C C . ALA A 1 114 ? 0.257 -5.377 15.342 1.00 78.00 114 ALA A C 1
ATOM 843 O O . ALA A 1 114 ? -0.351 -5.797 16.321 1.00 78.00 114 ALA A O 1
ATOM 844 N N . ALA A 1 115 ? 1.441 -4.762 15.422 1.00 79.50 115 ALA A N 1
ATOM 845 C CA . ALA A 1 115 ? 2.204 -4.620 16.655 1.00 79.50 115 ALA A CA 1
ATOM 846 C C . ALA A 1 115 ? 1.428 -3.854 17.733 1.00 79.50 115 ALA A C 1
ATOM 848 O O . ALA A 1 115 ? 1.374 -4.284 18.883 1.00 79.50 115 ALA A O 1
ATOM 849 N N . ALA A 1 116 ? 0.769 -2.756 17.350 1.00 69.75 116 ALA A N 1
ATOM 850 C CA . ALA A 1 116 ? -0.048 -1.950 18.251 1.00 69.75 116 ALA A CA 1
ATOM 851 C C . ALA A 1 116 ? -1.282 -2.698 18.784 1.00 69.75 116 ALA A C 1
ATOM 853 O O . ALA A 1 116 ? -1.829 -2.296 19.807 1.00 69.75 116 ALA A O 1
ATOM 854 N N . GLY A 1 117 ? -1.704 -3.774 18.115 1.00 61.66 117 GLY A N 1
ATOM 855 C CA . GLY A 1 117 ? -2.760 -4.660 18.586 1.00 61.66 117 GLY A CA 1
ATOM 856 C C . GLY A 1 117 ? -2.315 -5.659 19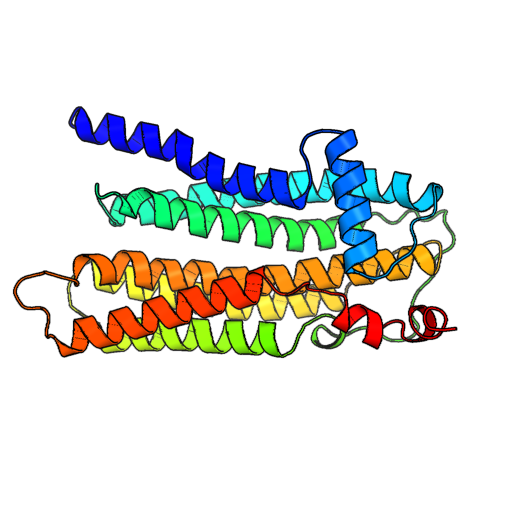.659 1.00 61.66 117 GLY A C 1
ATOM 857 O O . GLY A 1 117 ? -3.173 -6.377 20.154 1.00 61.66 117 GLY A O 1
ATOM 858 N N . PHE A 1 118 ? -1.028 -5.746 20.029 1.00 55.72 118 PHE A N 1
ATOM 859 C CA . PHE A 1 118 ? -0.524 -6.749 20.991 1.00 55.72 118 PHE A CA 1
ATOM 860 C C . PHE A 1 118 ? -0.355 -6.262 22.428 1.00 55.72 118 PHE A C 1
ATOM 862 O O . PHE A 1 118 ? -0.117 -7.092 23.304 1.00 55.72 118 PHE A O 1
ATOM 869 N N . GLU A 1 119 ? -0.483 -4.963 22.696 1.00 65.19 119 GLU A N 1
ATOM 870 C CA . GLU A 1 119 ? -0.443 -4.454 24.070 1.00 65.19 119 GLU A CA 1
ATOM 871 C C . GLU A 1 119 ? -1.766 -4.787 24.773 1.00 65.19 119 GLU A C 1
ATOM 873 O O . GLU A 1 119 ? -2.751 -4.053 24.700 1.00 65.19 119 GLU A O 1
ATOM 878 N N . LEU A 1 120 ? -1.785 -5.957 25.413 1.00 57.28 120 LEU A N 1
ATOM 879 C CA . LEU A 1 120 ? -2.830 -6.398 26.325 1.00 57.28 120 LEU A CA 1
ATOM 880 C C . LEU A 1 120 ? -2.748 -5.580 27.613 1.00 57.28 120 LEU A C 1
ATOM 882 O O . LEU A 1 120 ? -1.745 -5.646 28.320 1.00 57.28 120 LEU A O 1
ATOM 886 N N . ASP A 1 121 ? -3.822 -4.872 27.947 1.00 66.94 121 ASP A N 1
ATOM 887 C CA . ASP A 1 121 ? -4.073 -4.467 29.325 1.00 66.94 121 ASP A CA 1
ATOM 888 C C . ASP A 1 121 ? -4.887 -5.582 30.005 1.00 66.94 121 ASP A C 1
ATOM 890 O O . ASP A 1 121 ? -6.094 -5.687 29.759 1.00 66.94 121 ASP A O 1
ATOM 894 N N . PRO A 1 122 ? -4.258 -6.438 30.833 1.00 66.38 122 PRO A N 1
ATOM 895 C CA . PRO A 1 122 ? -4.932 -7.570 31.463 1.00 66.38 122 PRO A CA 1
ATOM 896 C C . PRO A 1 122 ? -6.025 -7.149 32.455 1.00 66.38 122 PRO A C 1
ATOM 898 O O . PRO A 1 122 ? -6.809 -7.994 32.876 1.00 66.38 122 PRO A O 1
ATOM 901 N N . SER A 1 123 ? -6.093 -5.867 32.827 1.00 75.69 123 SER A N 1
ATOM 902 C CA . SER A 1 123 ? -7.051 -5.354 33.810 1.00 75.69 123 SER A CA 1
ATOM 903 C C . SER A 1 123 ? -8.361 -4.829 33.208 1.00 75.69 123 SER A C 1
ATOM 905 O O . SER A 1 123 ? -9.288 -4.510 33.950 1.00 75.69 123 SER A O 1
ATOM 907 N N . SER A 1 124 ? -8.473 -4.747 31.878 1.00 70.12 124 SER A N 1
ATOM 908 C CA . SER A 1 124 ? -9.624 -4.127 31.211 1.00 70.12 124 SER A CA 1
ATOM 909 C C . SER A 1 124 ? -10.647 -5.140 30.670 1.00 70.12 124 SER A C 1
ATOM 911 O O . SER A 1 124 ? -10.248 -6.174 30.126 1.00 70.12 124 SER A O 1
ATOM 913 N N . PRO A 1 125 ? -11.965 -4.841 30.724 1.00 73.75 125 PRO A N 1
ATOM 914 C CA . PRO A 1 125 ? -12.985 -5.628 30.032 1.00 73.75 125 PRO A CA 1
ATOM 915 C C . PRO A 1 125 ? -12.673 -5.705 28.535 1.00 73.75 125 PRO A C 1
ATOM 917 O O . PRO A 1 125 ? -12.314 -4.693 27.928 1.00 73.75 125 PRO A O 1
ATOM 920 N N . ARG A 1 126 ? -12.812 -6.896 27.943 1.00 80.00 126 ARG A N 1
ATOM 921 C CA . ARG A 1 126 ? -12.552 -7.126 26.516 1.00 80.00 126 ARG A CA 1
ATOM 922 C C . ARG A 1 126 ? -13.836 -7.473 25.775 1.00 80.00 126 ARG A C 1
ATOM 924 O O . ARG A 1 126 ? -14.561 -8.383 26.173 1.00 80.00 126 ARG A O 1
ATOM 931 N N . VAL A 1 127 ? -14.060 -6.793 24.663 1.00 83.50 127 VAL A N 1
ATOM 932 C CA . VAL A 1 127 ? -14.990 -7.206 23.619 1.00 83.50 127 VAL A CA 1
ATOM 933 C C . VAL A 1 127 ? -14.185 -8.032 22.623 1.00 83.50 127 VAL A C 1
ATOM 935 O O . VAL A 1 127 ? -13.212 -7.555 22.041 1.00 83.50 127 VAL A O 1
ATOM 938 N N . ALA A 1 128 ? -14.558 -9.299 22.474 1.00 76.38 128 ALA A N 1
ATOM 939 C CA . ALA A 1 128 ? -13.953 -10.214 21.519 1.00 76.38 128 ALA A CA 1
ATOM 940 C C . ALA A 1 128 ? -15.047 -10.805 20.632 1.00 76.38 128 ALA A C 1
ATOM 942 O O . ALA A 1 128 ? -16.152 -11.083 21.099 1.00 76.38 128 ALA A O 1
ATOM 943 N N . ARG A 1 129 ? -14.731 -11.018 19.354 1.00 77.69 129 ARG A N 1
ATOM 944 C CA . ARG A 1 129 ? -15.634 -11.724 18.445 1.00 77.69 129 ARG A CA 1
ATOM 945 C C . ARG A 1 129 ? -15.611 -13.224 18.736 1.00 77.69 129 ARG A C 1
ATOM 947 O O . ARG A 1 129 ? -14.575 -13.773 19.103 1.00 77.69 129 ARG A O 1
ATOM 954 N N . LEU A 1 130 ? -16.756 -13.871 18.526 1.00 83.19 130 LEU A N 1
ATOM 955 C CA . LEU A 1 130 ? -16.903 -15.324 18.654 1.00 83.19 130 LEU A CA 1
ATOM 956 C C . LEU A 1 130 ? -16.207 -16.077 17.510 1.00 83.19 130 LEU A C 1
ATOM 958 O O . LEU A 1 130 ? -15.673 -17.162 17.720 1.00 83.19 130 LEU A O 1
ATOM 962 N N . GLU A 1 131 ? -16.181 -15.487 16.314 1.00 86.25 131 GLU A N 1
ATOM 963 C CA . GLU A 1 131 ? -15.609 -16.096 15.113 1.00 86.25 131 GLU A CA 1
ATOM 964 C C . GLU A 1 131 ? -14.249 -15.494 14.754 1.00 86.25 131 GLU A C 1
ATOM 966 O O . GLU A 1 131 ? -14.039 -14.277 14.806 1.00 86.25 131 GLU A O 1
ATOM 971 N N . ALA A 1 132 ? -13.323 -16.359 14.334 1.00 85.81 132 ALA A N 1
ATOM 972 C CA . ALA A 1 132 ? -12.032 -15.936 13.816 1.00 85.81 132 ALA A CA 1
ATOM 973 C C . ALA A 1 132 ? -12.201 -15.280 12.439 1.00 85.81 132 ALA A C 1
ATOM 975 O O . ALA A 1 132 ? -12.726 -15.889 11.506 1.00 85.81 132 ALA A O 1
ATOM 976 N N . ARG A 1 133 ? -11.710 -14.045 12.302 1.00 91.38 133 ARG A N 1
ATOM 977 C CA . ARG A 1 133 ? -11.750 -13.313 11.033 1.00 91.38 133 ARG A CA 1
ATOM 978 C C . ARG A 1 133 ? -10.678 -13.791 10.066 1.00 91.38 133 ARG A C 1
ATOM 980 O O . ARG A 1 133 ? -9.557 -14.138 10.450 1.00 91.38 133 ARG A O 1
ATOM 987 N N . GLN A 1 134 ? -11.032 -13.785 8.790 1.00 94.38 134 GLN A N 1
ATOM 988 C CA . GLN A 1 134 ? -10.146 -14.139 7.694 1.00 94.38 134 GLN A CA 1
ATOM 989 C C . GLN A 1 134 ? -9.658 -12.881 6.976 1.00 94.38 134 GLN A C 1
ATOM 991 O O . GLN A 1 134 ? -10.277 -11.821 7.030 1.00 94.38 134 GLN A O 1
ATOM 996 N N . ALA A 1 135 ? -8.542 -12.987 6.250 1.00 94.19 135 ALA A N 1
ATOM 997 C CA . ALA A 1 135 ? -8.022 -11.858 5.476 1.00 94.19 135 ALA A CA 1
ATOM 998 C C . ALA A 1 135 ? -9.039 -11.348 4.437 1.00 94.19 135 ALA A C 1
ATOM 1000 O O . ALA A 1 135 ? -9.127 -10.144 4.211 1.00 94.19 135 ALA A O 1
ATOM 1001 N N . ALA A 1 136 ? -9.850 -12.244 3.861 1.00 95.81 136 ALA A N 1
ATOM 1002 C CA . ALA A 1 136 ? -10.898 -11.900 2.900 1.00 95.81 136 ALA A CA 1
ATOM 1003 C C . ALA A 1 136 ? -11.967 -10.946 3.468 1.00 95.81 136 ALA A C 1
ATOM 1005 O O . ALA A 1 136 ? -12.532 -10.154 2.715 1.00 95.81 136 ALA A O 1
ATOM 1006 N N . ASP A 1 137 ? -12.196 -10.955 4.785 1.00 95.25 137 ASP A N 1
ATOM 1007 C CA . ASP A 1 137 ? -13.164 -10.056 5.421 1.00 95.25 137 ASP A CA 1
ATOM 1008 C C . ASP A 1 137 ? -12.689 -8.596 5.341 1.00 95.25 137 ASP A C 1
ATOM 1010 O O . ASP A 1 137 ? -13.472 -7.680 5.067 1.00 95.25 137 ASP A O 1
ATOM 1014 N N . TYR A 1 138 ? -11.378 -8.391 5.496 1.00 94.44 138 TYR A N 1
ATOM 1015 C CA . TYR A 1 138 ? -10.718 -7.085 5.510 1.00 94.44 138 TYR A CA 1
ATOM 1016 C C . TYR A 1 138 ? -10.302 -6.583 4.125 1.00 94.44 138 TYR A C 1
ATOM 1018 O O . TYR A 1 138 ? -10.244 -5.374 3.888 1.00 94.44 138 TYR A O 1
ATOM 1026 N N . LEU A 1 139 ? -9.966 -7.496 3.216 1.00 94.62 139 LEU A N 1
ATOM 1027 C CA . LEU A 1 139 ? -9.405 -7.160 1.913 1.00 94.62 139 LEU A CA 1
ATOM 1028 C C . LEU A 1 139 ? -10.494 -6.816 0.895 1.00 94.62 139 LEU A C 1
ATOM 1030 O O . LEU A 1 139 ? -11.580 -7.399 0.859 1.00 94.62 139 LEU A O 1
ATOM 1034 N N . GLU A 1 140 ? -10.202 -5.850 0.033 1.00 92.56 140 GLU A N 1
ATOM 1035 C CA . GLU A 1 140 ? -11.042 -5.556 -1.120 1.00 92.56 140 GLU A CA 1
ATOM 1036 C C . GLU A 1 140 ? -10.647 -6.471 -2.288 1.00 92.56 140 GLU A C 1
ATOM 1038 O O . GLU A 1 140 ? -9.469 -6.512 -2.654 1.00 92.56 140 GLU A O 1
ATOM 1043 N N . PRO A 1 141 ? -11.596 -7.187 -2.926 1.00 92.31 141 PRO A N 1
ATOM 1044 C CA . PRO A 1 141 ? -11.269 -8.127 -4.001 1.00 92.31 141 PRO A CA 1
ATOM 1045 C C . PRO A 1 141 ? -10.468 -7.483 -5.135 1.00 92.31 141 PRO A C 1
ATOM 1047 O O . PRO A 1 141 ? -9.513 -8.068 -5.637 1.00 92.31 141 PRO A O 1
ATOM 1050 N N . LEU A 1 142 ? -10.810 -6.242 -5.493 1.00 89.12 142 LEU A N 1
ATOM 1051 C CA . LEU A 1 142 ? -10.127 -5.493 -6.547 1.00 89.12 142 LEU A CA 1
ATOM 1052 C C . LEU A 1 142 ? -8.688 -5.121 -6.171 1.00 89.12 142 LEU A C 1
ATOM 1054 O O . LEU A 1 142 ? -7.839 -5.078 -7.055 1.00 89.12 142 LEU A O 1
ATOM 1058 N N . VAL A 1 143 ? -8.398 -4.894 -4.886 1.00 89.06 143 VAL A N 1
ATOM 1059 C CA . VAL A 1 143 ? -7.032 -4.646 -4.402 1.00 89.06 143 VAL A CA 1
ATOM 1060 C C . VAL A 1 143 ? -6.185 -5.908 -4.549 1.00 89.06 143 VAL A C 1
ATOM 1062 O O . VAL A 1 143 ? -5.095 -5.855 -5.113 1.00 89.06 143 VAL A O 1
ATOM 1065 N N . VAL A 1 144 ? -6.708 -7.052 -4.105 1.00 92.06 144 VAL A N 1
ATOM 1066 C CA . VAL A 1 144 ? -5.995 -8.337 -4.172 1.00 92.06 144 VAL A CA 1
ATOM 1067 C C . VAL A 1 144 ? -5.772 -8.767 -5.621 1.00 92.06 144 VAL A C 1
ATOM 1069 O O . VAL A 1 144 ? -4.653 -9.101 -6.004 1.00 92.06 144 VAL A O 1
ATOM 1072 N N . VAL A 1 145 ? -6.821 -8.724 -6.448 1.00 91.81 145 VAL A N 1
ATOM 1073 C CA . VAL A 1 145 ? -6.727 -9.057 -7.877 1.00 91.81 145 VAL A CA 1
ATOM 1074 C C . VAL A 1 145 ? -5.795 -8.084 -8.591 1.00 91.81 145 VAL A C 1
ATOM 1076 O O . VAL A 1 145 ? -4.931 -8.526 -9.341 1.00 91.81 145 VAL A O 1
ATOM 1079 N N . GLY A 1 146 ? -5.909 -6.781 -8.322 1.00 87.69 146 GLY A N 1
ATOM 1080 C CA . GLY A 1 146 ? -5.039 -5.764 -8.908 1.00 87.69 146 GLY A CA 1
ATOM 1081 C C . GLY A 1 146 ? -3.564 -5.990 -8.580 1.00 87.69 146 GLY A C 1
ATOM 1082 O O . GLY A 1 146 ? -2.731 -5.944 -9.481 1.00 87.69 146 GLY A O 1
ATOM 1083 N N . ALA A 1 147 ? -3.237 -6.312 -7.326 1.00 90.50 147 ALA A N 1
ATOM 1084 C CA . ALA A 1 147 ? -1.870 -6.632 -6.917 1.00 90.50 147 ALA A CA 1
ATOM 1085 C C . ALA A 1 147 ? -1.338 -7.893 -7.618 1.00 90.50 147 ALA A C 1
ATOM 1087 O O . ALA A 1 147 ? -0.232 -7.876 -8.157 1.00 90.50 147 ALA A O 1
ATOM 1088 N N . ARG A 1 148 ? -2.137 -8.969 -7.672 1.00 94.38 148 ARG A N 1
ATOM 1089 C CA . ARG A 1 148 ? -1.769 -10.225 -8.350 1.00 94.38 148 ARG A CA 1
ATOM 1090 C C . ARG A 1 148 ? -1.535 -10.025 -9.843 1.00 94.38 148 ARG A C 1
ATOM 1092 O O . ARG A 1 148 ? -0.504 -10.443 -10.360 1.00 94.38 148 ARG A O 1
ATOM 1099 N N . VAL A 1 149 ? -2.470 -9.361 -10.522 1.00 90.44 149 VAL A N 1
ATOM 1100 C CA . VAL A 1 149 ? -2.369 -9.058 -11.955 1.00 90.44 149 VAL A CA 1
ATOM 1101 C C . VAL A 1 149 ? -1.180 -8.140 -12.220 1.00 90.44 149 VAL A C 1
ATOM 1103 O O . VAL A 1 149 ? -0.409 -8.411 -13.131 1.00 90.44 149 VAL A O 1
ATOM 1106 N N . GLY A 1 150 ? -0.975 -7.104 -11.403 1.00 88.12 150 GLY A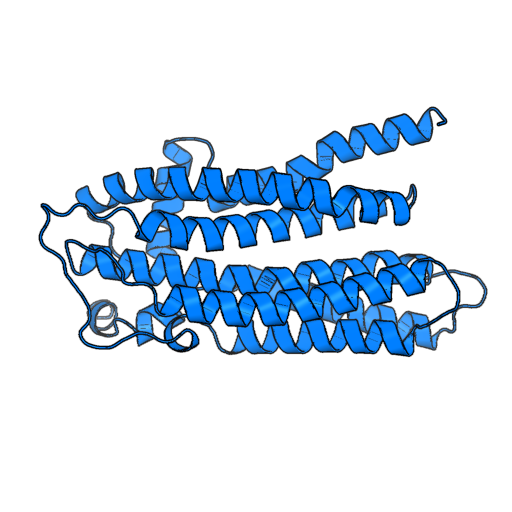 N 1
ATOM 1107 C CA . GLY A 1 150 ? 0.164 -6.196 -11.539 1.00 88.12 150 GLY A CA 1
ATOM 1108 C C . GLY A 1 150 ? 1.509 -6.918 -11.433 1.00 88.12 150 GLY A C 1
ATOM 1109 O O . GLY A 1 150 ? 2.370 -6.744 -12.290 1.00 88.12 150 GLY A O 1
ATOM 1110 N N . VAL A 1 151 ? 1.676 -7.786 -10.432 1.00 92.19 151 VAL A N 1
ATOM 1111 C CA . VAL A 1 151 ? 2.898 -8.592 -10.274 1.00 92.19 151 VAL A CA 1
ATOM 1112 C C . VAL A 1 151 ? 3.069 -9.587 -11.425 1.00 92.19 151 VAL A C 1
ATOM 1114 O O . VAL A 1 151 ? 4.176 -9.725 -11.941 1.00 92.19 151 VAL A O 1
ATOM 1117 N N . ALA A 1 152 ? 1.991 -10.236 -11.877 1.00 92.12 152 ALA A N 1
ATOM 1118 C CA . ALA A 1 152 ? 2.038 -11.137 -13.028 1.00 92.12 152 ALA A CA 1
ATOM 1119 C C . ALA A 1 152 ? 2.474 -10.405 -14.306 1.00 92.12 152 ALA A C 1
ATOM 1121 O O . ALA A 1 152 ? 3.332 -10.892 -15.036 1.00 92.12 152 ALA A O 1
ATOM 1122 N N . VAL A 1 153 ? 1.941 -9.205 -14.541 1.00 88.50 153 VAL A N 1
ATOM 1123 C CA . VAL A 1 153 ? 2.326 -8.344 -15.663 1.00 88.50 153 VAL A CA 1
ATOM 1124 C C . VAL A 1 153 ? 3.808 -7.978 -15.598 1.00 88.50 153 VAL A C 1
ATOM 1126 O O . VAL A 1 153 ? 4.502 -8.102 -16.603 1.00 88.50 153 VAL A O 1
ATOM 1129 N N . VAL A 1 154 ? 4.318 -7.585 -14.427 1.00 89.06 154 VAL A N 1
ATOM 1130 C CA . VAL A 1 154 ? 5.748 -7.281 -14.237 1.00 89.06 154 VAL A CA 1
ATOM 1131 C C . VAL A 1 154 ? 6.618 -8.507 -14.527 1.00 89.06 154 VAL A C 1
ATOM 1133 O O . VAL A 1 154 ? 7.644 -8.385 -15.192 1.00 89.06 154 VAL A O 1
ATOM 1136 N N . ALA A 1 155 ? 6.206 -9.689 -14.066 1.00 91.69 155 ALA A N 1
ATOM 1137 C CA . ALA A 1 155 ? 6.931 -10.932 -14.311 1.00 91.69 155 ALA A CA 1
ATOM 1138 C C . ALA A 1 155 ? 6.959 -11.301 -15.802 1.00 91.69 155 ALA A C 1
ATOM 1140 O O . ALA A 1 155 ? 8.023 -11.602 -16.339 1.00 91.69 155 ALA A O 1
ATOM 1141 N N . ILE A 1 156 ? 5.815 -11.211 -16.487 1.00 90.69 156 ILE A N 1
ATOM 1142 C CA . ILE A 1 156 ? 5.718 -11.441 -17.934 1.00 90.69 156 ILE A CA 1
ATOM 1143 C C . ILE A 1 156 ? 6.593 -10.437 -18.689 1.00 90.69 156 ILE A C 1
ATOM 1145 O O . ILE A 1 156 ? 7.336 -10.827 -19.583 1.00 90.69 156 ILE A O 1
ATOM 1149 N N . ALA A 1 157 ? 6.567 -9.160 -18.305 1.00 85.75 157 ALA A N 1
ATOM 1150 C CA . ALA A 1 157 ? 7.390 -8.126 -18.923 1.00 85.75 157 ALA A CA 1
ATOM 1151 C C . ALA A 1 157 ? 8.889 -8.410 -18.780 1.00 85.75 157 ALA A C 1
ATOM 1153 O O . ALA A 1 157 ? 9.635 -8.263 -19.743 1.00 85.75 157 ALA A O 1
ATOM 1154 N N . ALA A 1 158 ? 9.329 -8.841 -17.595 1.00 88.44 158 ALA A N 1
ATOM 1155 C CA . ALA A 1 158 ? 10.724 -9.193 -17.352 1.00 88.44 158 ALA A CA 1
ATOM 1156 C C . ALA A 1 158 ? 11.188 -10.378 -18.217 1.00 88.44 158 ALA A C 1
ATOM 1158 O O . ALA A 1 158 ? 12.346 -10.406 -18.626 1.00 88.44 158 ALA A O 1
ATOM 1159 N N . LEU A 1 159 ? 10.289 -11.324 -18.518 1.00 88.88 159 LEU A N 1
ATOM 1160 C CA . LEU A 1 159 ? 10.564 -12.459 -19.402 1.00 88.88 159 LEU A CA 1
ATOM 1161 C C . LEU A 1 159 ? 10.571 -12.059 -20.882 1.00 88.88 159 LEU A C 1
ATOM 1163 O O . LEU A 1 159 ? 11.496 -12.416 -21.603 1.00 88.88 159 LEU A O 1
ATOM 1167 N N . LEU A 1 160 ? 9.554 -11.320 -21.336 1.00 86.19 160 LEU A N 1
ATOM 1168 C CA . LEU A 1 160 ? 9.420 -10.917 -22.741 1.00 86.19 160 LEU A CA 1
ATOM 1169 C C . LEU A 1 160 ? 10.513 -9.936 -23.174 1.00 86.19 160 LEU A C 1
ATOM 1171 O O . LEU A 1 160 ? 10.958 -9.986 -24.313 1.00 86.19 160 LEU A O 1
ATOM 1175 N N . LEU A 1 161 ? 10.947 -9.060 -22.266 1.00 82.50 161 LEU A N 1
ATOM 1176 C CA . LEU A 1 161 ? 11.968 -8.043 -22.526 1.00 82.50 161 LEU A CA 1
ATOM 1177 C C . LEU A 1 161 ? 13.366 -8.487 -22.065 1.00 82.50 161 LEU A C 1
ATOM 1179 O O . LEU A 1 161 ? 14.228 -7.639 -21.808 1.00 82.50 161 LEU A O 1
ATOM 1183 N N . TRP A 1 162 ? 13.582 -9.793 -21.889 1.00 85.50 162 TRP A N 1
ATOM 1184 C CA . TRP A 1 162 ? 14.863 -10.325 -21.440 1.00 85.50 162 TRP A CA 1
ATOM 1185 C C . TRP A 1 162 ? 15.973 -10.058 -22.464 1.00 85.50 162 TRP A C 1
ATOM 1187 O O . TRP A 1 162 ? 15.816 -10.283 -23.662 1.00 85.50 162 TRP A O 1
ATOM 1197 N N . SER A 1 163 ? 17.124 -9.613 -21.969 1.00 83.81 163 SER A N 1
ATOM 1198 C CA . SER A 1 163 ? 18.347 -9.396 -22.741 1.00 83.81 163 SER A CA 1
ATOM 1199 C C . SER A 1 163 ? 19.559 -9.765 -21.871 1.00 83.81 163 SER A C 1
ATOM 1201 O O . SER A 1 163 ? 19.424 -9.865 -20.652 1.00 83.81 163 SER A O 1
ATOM 1203 N N . PRO A 1 164 ? 20.759 -9.984 -22.435 1.00 84.25 164 PRO A N 1
ATOM 1204 C CA . PRO A 1 164 ? 21.961 -10.262 -21.640 1.00 84.25 164 PRO A CA 1
ATOM 1205 C C . PRO A 1 164 ? 22.526 -9.022 -20.916 1.00 84.25 164 PRO A C 1
ATOM 1207 O O . PRO A 1 164 ? 23.618 -9.074 -20.353 1.00 84.25 164 PRO A O 1
ATOM 1210 N N . GLU A 1 165 ? 21.817 -7.893 -20.931 1.00 84.62 165 GLU A N 1
ATOM 1211 C CA . GLU A 1 165 ? 22.286 -6.642 -20.344 1.00 84.62 165 GLU A CA 1
ATOM 1212 C C . GLU A 1 165 ? 22.020 -6.573 -18.829 1.00 84.62 165 GLU A C 1
ATOM 1214 O O . GLU A 1 165 ? 21.015 -7.106 -18.344 1.00 84.62 165 GLU A O 1
ATOM 1219 N N . PRO A 1 166 ? 22.841 -5.836 -18.054 1.00 83.12 166 PRO A N 1
ATOM 1220 C CA . PRO A 1 166 ? 22.650 -5.685 -16.607 1.00 83.12 166 PRO A CA 1
ATOM 1221 C C . PRO A 1 166 ? 21.245 -5.204 -16.199 1.00 83.12 166 PRO A C 1
ATOM 1223 O O . PRO A 1 166 ? 20.721 -5.612 -15.159 1.00 83.12 166 PRO A O 1
ATOM 1226 N N . ALA A 1 167 ? 20.607 -4.375 -17.031 1.00 81.75 167 ALA A N 1
ATOM 1227 C CA . ALA A 1 167 ? 19.254 -3.874 -16.800 1.00 81.75 167 ALA A CA 1
ATOM 1228 C C . ALA A 1 167 ? 18.187 -4.986 -16.840 1.00 81.75 167 ALA A C 1
ATOM 1230 O O . ALA A 1 167 ? 17.208 -4.935 -16.093 1.00 81.75 167 ALA A O 1
ATOM 1231 N N . ALA A 1 168 ? 18.361 -6.016 -17.673 1.00 85.38 168 ALA A N 1
ATOM 1232 C CA . ALA A 1 168 ? 17.469 -7.174 -17.695 1.00 85.38 168 ALA A CA 1
ATOM 1233 C C . ALA A 1 168 ? 17.592 -8.009 -16.415 1.00 85.38 168 ALA A C 1
ATOM 1235 O O . ALA A 1 168 ? 16.573 -8.384 -15.834 1.00 85.38 168 ALA A O 1
ATOM 1236 N N . THR A 1 169 ? 18.813 -8.206 -15.911 1.00 89.06 169 THR A N 1
ATOM 1237 C CA . THR A 1 169 ? 19.050 -8.896 -14.634 1.00 89.06 169 THR A CA 1
ATOM 1238 C C . THR A 1 169 ? 18.386 -8.166 -13.467 1.00 89.06 169 THR A C 1
ATOM 1240 O O . THR A 1 169 ? 17.708 -8.796 -12.657 1.00 89.06 169 THR A O 1
ATOM 1243 N N . LEU A 1 170 ? 18.512 -6.834 -13.394 1.00 87.81 170 LEU A N 1
ATOM 1244 C CA . LEU A 1 170 ? 17.846 -6.037 -12.358 1.00 87.81 170 LEU A CA 1
ATOM 1245 C C . LEU A 1 170 ? 16.315 -6.121 -12.464 1.00 87.81 170 LEU A C 1
ATOM 1247 O O . LEU A 1 170 ? 15.642 -6.293 -11.448 1.00 87.81 170 LEU A O 1
ATOM 1251 N N . ARG A 1 171 ? 15.757 -6.054 -13.681 1.00 88.50 171 ARG A N 1
ATOM 1252 C CA . ARG A 1 171 ? 14.315 -6.246 -13.922 1.00 88.50 171 ARG A CA 1
ATOM 1253 C C . ARG A 1 171 ? 13.830 -7.604 -13.434 1.00 88.50 171 ARG A C 1
ATOM 1255 O O . ARG A 1 171 ? 12.840 -7.663 -12.709 1.00 88.50 171 ARG A O 1
ATOM 1262 N N . ALA A 1 172 ? 14.530 -8.677 -13.796 1.00 91.12 172 ALA A N 1
ATOM 1263 C CA . ALA A 1 172 ? 14.191 -10.026 -13.360 1.00 91.12 172 ALA A CA 1
ATOM 1264 C C . ALA A 1 172 ? 14.291 -10.167 -11.834 1.00 91.12 172 ALA A C 1
ATOM 1266 O O . ALA A 1 172 ? 13.385 -10.716 -11.211 1.00 91.12 172 ALA A O 1
ATOM 1267 N N . ALA A 1 173 ? 15.332 -9.602 -11.214 1.00 92.75 173 ALA A N 1
ATOM 1268 C CA . ALA A 1 173 ? 15.478 -9.591 -9.761 1.00 92.75 173 ALA A CA 1
ATOM 1269 C C . ALA A 1 173 ? 14.322 -8.846 -9.071 1.00 92.75 173 ALA A C 1
ATOM 1271 O O . ALA A 1 173 ? 13.767 -9.347 -8.095 1.00 92.75 173 ALA A O 1
ATOM 1272 N N . LEU A 1 174 ? 13.906 -7.687 -9.596 1.00 92.38 174 LEU A N 1
ATOM 1273 C CA . LEU A 1 174 ? 12.770 -6.922 -9.070 1.00 92.38 174 LEU A CA 1
ATOM 1274 C C . LEU A 1 174 ? 11.430 -7.632 -9.296 1.00 92.38 174 LEU A C 1
ATOM 1276 O O . LEU A 1 174 ? 10.569 -7.583 -8.420 1.00 92.38 174 LEU A O 1
ATOM 1280 N N . ALA A 1 175 ? 11.257 -8.329 -10.420 1.00 93.69 175 ALA A N 1
ATOM 1281 C CA . ALA A 1 175 ? 10.080 -9.154 -10.672 1.00 93.69 175 ALA A CA 1
ATOM 1282 C C . ALA A 1 175 ? 9.991 -10.325 -9.680 1.00 93.69 175 ALA A C 1
ATOM 1284 O O . ALA A 1 175 ? 8.945 -10.536 -9.067 1.00 93.69 175 ALA A O 1
ATOM 1285 N N . LEU A 1 176 ? 11.099 -11.038 -9.449 1.00 95.94 176 LEU A N 1
ATOM 1286 C CA . LEU A 1 176 ? 11.174 -12.102 -8.442 1.00 95.94 176 LEU A CA 1
ATOM 1287 C C . LEU A 1 176 ? 10.941 -11.560 -7.028 1.00 95.94 176 LEU A C 1
ATOM 1289 O O . LEU A 1 176 ? 10.198 -12.165 -6.255 1.00 95.94 176 LEU A O 1
ATOM 1293 N N . ALA A 1 177 ? 11.510 -10.397 -6.700 1.00 95.12 177 ALA A N 1
ATOM 1294 C CA . ALA A 1 177 ? 11.263 -9.723 -5.431 1.00 95.12 177 ALA A CA 1
ATOM 1295 C C . ALA A 1 177 ? 9.782 -9.352 -5.272 1.00 95.12 177 ALA A C 1
ATOM 1297 O O . ALA A 1 177 ? 9.214 -9.581 -4.209 1.00 95.12 177 ALA A O 1
ATOM 1298 N N . ALA A 1 178 ? 9.128 -8.843 -6.319 1.00 95.19 178 ALA A N 1
ATOM 1299 C CA . ALA A 1 178 ? 7.701 -8.531 -6.301 1.00 95.19 178 ALA A CA 1
ATOM 1300 C C . ALA A 1 178 ? 6.836 -9.789 -6.099 1.00 95.19 178 ALA A C 1
ATOM 1302 O O . ALA A 1 178 ? 5.894 -9.751 -5.310 1.00 95.19 178 ALA A O 1
ATOM 1303 N N . ILE A 1 179 ? 7.178 -10.919 -6.731 1.00 97.12 179 ILE A N 1
ATOM 1304 C CA . ILE A 1 179 ? 6.507 -12.210 -6.496 1.00 97.12 179 ILE A CA 1
ATOM 1305 C C . ILE A 1 179 ? 6.691 -12.652 -5.041 1.00 97.12 179 ILE A C 1
ATOM 1307 O O . ILE A 1 179 ? 5.712 -12.958 -4.360 1.00 97.12 179 ILE A O 1
ATOM 1311 N N . GLY A 1 180 ? 7.928 -12.642 -4.537 1.00 97.38 180 GLY A N 1
ATOM 1312 C CA . GLY A 1 180 ? 8.225 -13.006 -3.151 1.00 97.38 180 GLY A CA 1
ATOM 1313 C C . GLY A 1 180 ? 7.500 -12.109 -2.143 1.00 97.38 180 GLY A C 1
ATOM 1314 O O . GLY A 1 180 ? 6.921 -12.604 -1.177 1.00 97.38 180 GLY A O 1
ATOM 1315 N N . LEU A 1 181 ? 7.452 -10.799 -2.399 1.00 96.06 181 LEU A N 1
ATOM 1316 C CA . LEU A 1 181 ? 6.709 -9.833 -1.590 1.00 96.06 181 LEU A CA 1
ATOM 1317 C C . LEU A 1 181 ? 5.202 -10.049 -1.664 1.00 96.06 181 LEU A C 1
ATOM 1319 O O . LEU A 1 181 ? 4.532 -9.849 -0.654 1.00 96.06 181 LEU A O 1
ATOM 1323 N N . LEU A 1 182 ? 4.653 -10.451 -2.812 1.00 96.75 182 LEU A N 1
ATOM 1324 C CA . LEU A 1 182 ? 3.234 -10.779 -2.941 1.00 96.75 182 LEU A CA 1
ATOM 1325 C C . LEU A 1 182 ? 2.883 -11.993 -2.083 1.00 96.75 182 LEU A C 1
ATOM 1327 O O . LEU A 1 182 ? 1.969 -11.910 -1.268 1.00 96.75 182 LEU A O 1
ATOM 1331 N N . VAL A 1 183 ? 3.658 -13.073 -2.193 1.00 97.88 183 VAL A N 1
ATOM 1332 C CA . VAL A 1 183 ? 3.485 -14.267 -1.351 1.00 97.88 183 VAL A CA 1
ATOM 1333 C C . VAL A 1 183 ? 3.631 -13.903 0.128 1.00 97.88 183 VAL A C 1
ATOM 1335 O O . VAL A 1 183 ? 2.763 -14.225 0.938 1.00 97.88 183 VAL A O 1
ATOM 1338 N N . GLY A 1 184 ? 4.683 -13.162 0.486 1.00 96.12 184 GLY A N 1
ATOM 1339 C CA . GLY A 1 184 ? 4.902 -12.686 1.852 1.00 96.12 184 GLY A CA 1
ATOM 1340 C C . GLY A 1 184 ? 3.764 -11.800 2.366 1.00 96.12 184 GLY A C 1
ATOM 1341 O O . GLY A 1 184 ? 3.368 -11.924 3.521 1.00 96.12 184 GLY A O 1
ATOM 1342 N N . THR A 1 185 ? 3.191 -10.957 1.506 1.00 94.94 185 THR A N 1
ATOM 1343 C CA . THR A 1 185 ? 2.036 -10.103 1.814 1.00 94.94 185 THR A CA 1
ATOM 1344 C C . THR A 1 185 ? 0.786 -10.929 2.076 1.00 94.94 185 THR A C 1
ATOM 1346 O O . THR A 1 185 ? 0.083 -10.651 3.043 1.00 94.94 185 THR A O 1
ATOM 1349 N N . GLU A 1 186 ? 0.512 -11.961 1.278 1.00 96.19 186 GLU A N 1
ATOM 1350 C CA . GLU A 1 186 ? -0.633 -12.850 1.502 1.00 96.19 186 GLU A CA 1
ATOM 1351 C C . GLU A 1 186 ? -0.498 -13.629 2.815 1.00 96.19 186 GLU A C 1
ATOM 1353 O O . GLU A 1 186 ? -1.442 -13.678 3.609 1.00 96.19 186 GLU A O 1
ATOM 1358 N N . LEU A 1 187 ? 0.693 -14.171 3.089 1.00 96.31 187 LEU A N 1
ATOM 1359 C CA . LEU A 1 187 ? 0.987 -14.871 4.340 1.00 96.31 187 LEU A CA 1
ATOM 1360 C C . LEU A 1 187 ? 0.881 -13.936 5.547 1.00 96.31 187 LEU A C 1
ATOM 1362 O O . LEU A 1 187 ? 0.250 -14.281 6.549 1.00 96.31 187 LEU A O 1
ATOM 1366 N N . LEU A 1 188 ? 1.455 -12.734 5.445 1.00 93.44 188 LEU A N 1
ATOM 1367 C CA . LEU A 1 188 ? 1.379 -11.728 6.496 1.00 93.44 188 LEU A CA 1
ATOM 1368 C C . LEU A 1 188 ? -0.070 -11.288 6.707 1.00 93.44 188 LEU A C 1
ATOM 1370 O O . LEU A 1 188 ? -0.530 -11.285 7.840 1.00 93.44 188 LEU A O 1
ATOM 1374 N N . ALA A 1 189 ? -0.830 -10.998 5.652 1.00 93.69 189 ALA A N 1
ATOM 1375 C CA . ALA A 1 189 ? -2.235 -10.616 5.763 1.00 93.69 189 ALA A CA 1
ATOM 1376 C C . ALA A 1 189 ? -3.080 -11.709 6.433 1.00 93.69 189 ALA A C 1
ATOM 1378 O O . ALA A 1 189 ? -3.888 -11.405 7.312 1.00 93.69 189 ALA A O 1
ATOM 1379 N N . ALA A 1 190 ? -2.859 -12.980 6.081 1.00 94.44 190 ALA A N 1
ATOM 1380 C CA . ALA A 1 190 ? -3.515 -14.112 6.727 1.00 94.44 190 ALA A CA 1
ATOM 1381 C C . ALA A 1 190 ? -3.150 -14.217 8.217 1.00 94.44 190 ALA A C 1
ATOM 1383 O O . ALA A 1 190 ? -4.037 -14.393 9.055 1.00 94.44 190 ALA A O 1
ATOM 1384 N N . ALA A 1 191 ? -1.869 -14.066 8.561 1.00 92.12 191 ALA A N 1
ATOM 1385 C CA . ALA A 1 191 ? -1.412 -14.064 9.947 1.00 92.12 191 ALA A CA 1
ATOM 1386 C C . ALA A 1 191 ? -1.994 -12.885 10.743 1.00 92.12 191 ALA A C 1
ATOM 1388 O O . ALA A 1 191 ? -2.459 -13.073 11.865 1.00 92.12 191 ALA A O 1
ATOM 1389 N N . LEU A 1 192 ? -2.007 -11.682 10.164 1.00 90.00 192 LEU A N 1
ATOM 1390 C CA . LEU A 1 192 ? -2.502 -10.462 10.800 1.00 90.00 192 LEU A CA 1
ATOM 1391 C C . LEU A 1 192 ? -4.019 -10.466 10.992 1.00 90.00 192 LEU A C 1
ATOM 1393 O O . LEU A 1 192 ? -4.489 -10.022 12.036 1.00 90.00 192 LEU A O 1
ATOM 1397 N N . ALA A 1 193 ? -4.785 -10.996 10.037 1.00 90.50 193 ALA A N 1
ATOM 1398 C CA . ALA A 1 193 ? -6.237 -11.108 10.163 1.00 90.50 193 ALA A CA 1
ATOM 1399 C C . ALA A 1 193 ? -6.652 -12.033 11.318 1.00 90.50 193 ALA A C 1
ATOM 1401 O O . ALA A 1 193 ? -7.602 -11.731 12.035 1.00 90.50 193 ALA A O 1
ATOM 1402 N N . ARG A 1 194 ? -5.892 -13.114 11.546 1.00 89.44 194 ARG A N 1
ATOM 1403 C CA . ARG A 1 194 ? -6.129 -14.065 12.645 1.00 89.44 194 ARG A CA 1
ATOM 1404 C C . ARG A 1 194 ? -5.678 -13.551 14.010 1.00 89.44 194 ARG A C 1
ATOM 1406 O O . ARG A 1 194 ? -5.987 -14.179 15.021 1.00 89.44 194 ARG A O 1
ATOM 1413 N N . ARG A 1 195 ? -4.921 -12.449 14.075 1.00 86.06 195 ARG A N 1
ATOM 1414 C CA . ARG A 1 195 ? -4.476 -11.900 15.362 1.00 86.06 195 ARG A CA 1
ATOM 1415 C C . ARG A 1 195 ? -5.690 -11.370 16.142 1.00 86.06 195 ARG A C 1
ATOM 1417 O O . ARG A 1 195 ? -6.431 -10.546 15.587 1.00 86.06 195 ARG A O 1
ATOM 1424 N N . PRO A 1 196 ? -5.855 -11.760 17.421 1.00 83.38 196 PRO A N 1
ATOM 1425 C CA . PRO A 1 196 ? -6.886 -11.203 18.291 1.00 83.38 196 PRO A CA 1
ATOM 1426 C C . PRO A 1 196 ? -6.822 -9.673 18.335 1.00 83.38 196 PRO A C 1
ATOM 1428 O O . PRO A 1 196 ? -5.736 -9.093 18.273 1.00 83.38 196 PRO A O 1
ATOM 1431 N N . GLN A 1 197 ? -7.985 -9.030 18.405 1.00 81.75 197 GLN A N 1
ATOM 1432 C CA . GLN A 1 197 ? -8.114 -7.588 18.623 1.00 81.75 197 GLN A CA 1
ATOM 1433 C C . GLN A 1 197 ? -8.493 -7.332 20.076 1.00 81.75 197 GLN A C 1
ATOM 1435 O O . GLN A 1 197 ? -9.215 -8.121 20.685 1.00 81.75 197 GLN A O 1
ATOM 1440 N N . HIS A 1 198 ? -8.001 -6.222 20.615 1.00 79.12 198 HIS A N 1
ATOM 1441 C CA . HIS A 1 198 ? -8.243 -5.821 21.993 1.00 79.12 198 HIS A CA 1
ATOM 1442 C C . HIS A 1 198 ? -9.038 -4.525 21.985 1.00 79.12 198 HIS A C 1
ATOM 1444 O O . HIS A 1 198 ? -8.470 -3.442 21.869 1.00 79.12 198 HIS A O 1
ATOM 1450 N N . ALA A 1 199 ? -10.354 -4.658 22.105 1.00 85.88 199 ALA A N 1
ATOM 1451 C CA . ALA A 1 199 ? -11.267 -3.533 22.194 1.00 85.88 199 ALA A CA 1
ATOM 1452 C C . ALA A 1 199 ? -12.002 -3.575 23.532 1.00 85.88 199 ALA A C 1
ATOM 1454 O O . ALA A 1 199 ? -12.437 -4.641 23.967 1.00 85.88 199 ALA A O 1
ATOM 1455 N N . ARG A 1 200 ? -12.145 -2.427 24.198 1.00 87.12 200 ARG A N 1
ATOM 1456 C CA . ARG A 1 200 ? -12.928 -2.323 25.441 1.00 87.12 200 ARG A CA 1
ATOM 1457 C C . ARG A 1 200 ? -14.411 -2.111 25.169 1.00 87.12 200 ARG A C 1
ATOM 1459 O O . ARG A 1 200 ? -15.246 -2.408 26.016 1.00 87.12 200 ARG A O 1
ATOM 1466 N N . THR A 1 201 ? -14.728 -1.572 23.998 1.00 89.94 201 THR A N 1
ATOM 1467 C CA . THR A 1 201 ? -16.087 -1.275 23.550 1.00 89.94 201 THR A CA 1
ATOM 1468 C C . THR A 1 201 ? -16.267 -1.708 22.100 1.00 89.94 201 THR A C 1
ATOM 1470 O O . THR A 1 201 ? -15.296 -1.838 21.354 1.00 89.94 201 THR A O 1
ATOM 1473 N N . GLU A 1 202 ? -17.517 -1.888 21.678 1.00 91.38 202 GLU A N 1
ATOM 1474 C CA . GLU A 1 202 ? -17.840 -2.207 20.281 1.00 91.38 202 GLU A CA 1
ATOM 1475 C C . GLU A 1 202 ? -17.389 -1.094 19.318 1.00 91.38 202 GLU A C 1
ATOM 1477 O O . GLU A 1 202 ? -16.883 -1.356 18.230 1.00 91.38 202 GLU A O 1
ATOM 1482 N N . GLU A 1 203 ? -17.500 0.170 19.742 1.00 91.56 203 GLU A N 1
ATOM 1483 C CA . GLU A 1 203 ? -17.029 1.324 18.966 1.00 91.56 203 GLU A CA 1
ATOM 1484 C C . GLU A 1 203 ? -15.503 1.258 18.743 1.00 91.56 203 GLU A C 1
ATOM 1486 O O . GLU A 1 203 ? -15.024 1.505 17.637 1.00 91.56 203 GLU A O 1
ATOM 1491 N N . GLU A 1 204 ? -14.729 0.850 19.755 1.00 89.44 204 GLU A N 1
ATOM 1492 C CA . GLU A 1 204 ? -13.282 0.645 19.615 1.00 89.44 204 GLU A CA 1
ATOM 1493 C C . GLU A 1 204 ? -12.955 -0.536 18.687 1.00 89.44 204 GLU A C 1
ATOM 1495 O O . GLU A 1 204 ? -12.046 -0.430 17.862 1.00 89.44 204 GLU A O 1
ATOM 1500 N N . LEU A 1 205 ? -13.730 -1.625 18.758 1.00 91.12 205 LEU A N 1
ATOM 1501 C CA . LEU A 1 205 ? -13.565 -2.790 17.884 1.00 91.12 205 LEU A CA 1
ATOM 1502 C C . LEU A 1 205 ? -13.777 -2.422 16.411 1.00 91.12 205 LEU A C 1
ATOM 1504 O O . LEU A 1 205 ? -12.991 -2.816 15.548 1.00 91.12 205 LEU A O 1
ATOM 1508 N N . ARG A 1 206 ? -14.801 -1.612 16.121 1.00 92.94 206 ARG A N 1
ATOM 1509 C CA . ARG A 1 206 ? -15.067 -1.071 14.778 1.00 92.94 206 ARG A CA 1
ATOM 1510 C C . ARG A 1 206 ? -13.900 -0.248 14.256 1.00 92.94 206 ARG A C 1
ATOM 1512 O O . ARG A 1 206 ? -13.480 -0.425 13.113 1.00 92.94 206 ARG A O 1
ATOM 1519 N N . TRP A 1 207 ? -13.344 0.622 15.092 1.00 92.12 207 TRP A N 1
ATOM 1520 C CA . TRP A 1 207 ? -12.164 1.403 14.732 1.00 92.12 207 TRP A CA 1
ATOM 1521 C C . TRP A 1 207 ? -10.952 0.518 14.427 1.00 92.12 207 TRP A C 1
ATOM 1523 O O . TRP A 1 207 ? -10.267 0.750 13.427 1.00 92.12 207 TRP A O 1
ATOM 1533 N N . ASP A 1 208 ? -10.719 -0.524 15.221 1.00 90.25 208 ASP A N 1
ATOM 1534 C CA . ASP A 1 208 ? -9.615 -1.459 14.994 1.00 90.25 208 ASP A CA 1
ATOM 1535 C C . ASP A 1 208 ? -9.784 -2.298 13.731 1.00 90.25 208 ASP A C 1
ATOM 1537 O O . ASP A 1 208 ? -8.814 -2.504 12.997 1.00 90.25 208 ASP A O 1
ATOM 1541 N N . ASP A 1 209 ? -11.002 -2.737 13.424 1.00 92.31 209 ASP A N 1
ATOM 1542 C CA . ASP A 1 209 ? -11.304 -3.404 12.160 1.00 92.31 209 ASP A CA 1
ATOM 1543 C C . ASP A 1 209 ? -11.092 -2.478 10.961 1.00 92.31 209 ASP A C 1
ATOM 1545 O O . ASP A 1 209 ? -10.518 -2.893 9.952 1.00 92.31 209 ASP A O 1
ATOM 1549 N N . GLY A 1 210 ? -11.489 -1.210 11.081 1.00 92.12 210 GLY A N 1
ATOM 1550 C CA . GLY A 1 210 ? -11.278 -0.200 10.049 1.00 92.12 210 GLY A CA 1
ATOM 1551 C C . GLY A 1 210 ? -9.797 0.064 9.793 1.00 92.12 210 GLY A C 1
ATOM 1552 O O . GLY A 1 210 ? -9.342 0.022 8.648 1.00 92.12 210 GLY A O 1
ATOM 1553 N N . LEU A 1 211 ? -9.017 0.276 10.856 1.00 90.56 211 LEU A N 1
ATOM 1554 C CA . LEU A 1 211 ? -7.569 0.480 10.770 1.00 90.56 211 LEU A CA 1
ATOM 1555 C C . LEU A 1 211 ? -6.856 -0.749 10.204 1.00 90.56 211 LEU A C 1
ATOM 1557 O O . LEU A 1 211 ? -5.988 -0.605 9.341 1.00 90.56 211 LEU A O 1
ATOM 1561 N N . ARG A 1 212 ? -7.247 -1.952 10.636 1.00 91.06 212 ARG A N 1
ATOM 1562 C CA . ARG A 1 212 ? -6.720 -3.214 10.109 1.00 91.06 212 ARG A CA 1
ATOM 1563 C C . ARG A 1 212 ? -7.052 -3.376 8.630 1.00 91.06 212 ARG A C 1
ATOM 1565 O O . ARG A 1 212 ? -6.166 -3.728 7.859 1.00 91.06 212 ARG A O 1
ATOM 1572 N N . ALA A 1 213 ? -8.277 -3.071 8.206 1.00 92.94 213 ALA A N 1
ATOM 1573 C CA . ALA A 1 213 ? -8.649 -3.118 6.797 1.00 92.94 213 ALA A CA 1
ATOM 1574 C C . ALA A 1 213 ? -7.817 -2.137 5.958 1.00 92.94 213 ALA A C 1
ATOM 1576 O O . ALA A 1 213 ? -7.276 -2.523 4.923 1.00 92.94 213 ALA A O 1
ATOM 1577 N N . VAL A 1 214 ? -7.650 -0.892 6.412 1.00 91.19 214 VAL A N 1
ATOM 1578 C CA . VAL A 1 214 ? -6.805 0.105 5.731 1.00 91.19 214 VAL A CA 1
ATOM 1579 C C . VAL A 1 214 ? -5.360 -0.384 5.620 1.00 91.19 214 VAL A C 1
ATOM 1581 O O . VAL A 1 214 ? -4.771 -0.324 4.542 1.00 91.19 214 VAL A O 1
ATOM 1584 N N . ALA A 1 215 ? -4.803 -0.902 6.714 1.00 90.50 215 ALA A N 1
ATOM 1585 C CA . ALA A 1 215 ? -3.439 -1.403 6.777 1.00 90.50 215 ALA A CA 1
ATOM 1586 C C . ALA A 1 215 ? -3.211 -2.613 5.857 1.00 90.50 215 ALA A C 1
ATOM 1588 O O . ALA A 1 215 ? -2.248 -2.631 5.091 1.00 90.50 215 ALA A O 1
ATOM 1589 N N . LEU A 1 216 ? -4.116 -3.596 5.886 1.00 92.50 216 LEU A N 1
ATOM 1590 C CA . LEU A 1 216 ? -4.038 -4.793 5.051 1.00 92.50 216 LEU A CA 1
ATOM 1591 C C . LEU A 1 216 ? -4.182 -4.460 3.566 1.00 92.50 216 LEU A C 1
ATOM 1593 O O . LEU A 1 216 ? -3.378 -4.928 2.770 1.00 92.50 216 LEU A O 1
ATOM 1597 N N . ASN A 1 217 ? -5.137 -3.610 3.182 1.00 92.00 217 ASN A N 1
ATOM 1598 C CA . ASN A 1 217 ? -5.252 -3.185 1.784 1.00 92.00 217 ASN A CA 1
ATOM 1599 C C . ASN A 1 217 ? -4.020 -2.380 1.342 1.00 92.00 217 ASN A C 1
ATOM 1601 O O . ASN A 1 217 ? -3.527 -2.591 0.239 1.00 92.00 217 ASN A O 1
ATOM 1605 N N . GLY A 1 218 ? -3.474 -1.521 2.211 1.00 89.44 218 GLY A N 1
ATOM 1606 C CA . GLY A 1 218 ? -2.229 -0.794 1.953 1.00 89.44 218 GLY A CA 1
ATOM 1607 C C . GLY A 1 218 ? -1.027 -1.716 1.726 1.00 89.44 218 GLY A C 1
ATOM 1608 O O . GLY A 1 218 ? -0.220 -1.457 0.834 1.00 89.44 218 GLY A O 1
ATOM 1609 N N . LEU A 1 219 ? -0.935 -2.822 2.472 1.00 91.62 219 LEU A N 1
ATOM 1610 C CA . LEU A 1 219 ? 0.136 -3.811 2.332 1.00 91.62 219 LEU A CA 1
ATOM 1611 C C . LEU A 1 219 ? 0.173 -4.435 0.926 1.00 91.62 219 LEU A C 1
ATOM 1613 O O . LEU A 1 219 ? 1.253 -4.608 0.372 1.00 91.62 219 LEU A O 1
ATOM 1617 N N . PHE A 1 220 ? -0.982 -4.688 0.302 1.00 92.38 220 PHE A N 1
ATOM 1618 C CA . PHE A 1 220 ? -1.054 -5.209 -1.074 1.00 92.38 220 PHE A CA 1
ATOM 1619 C C . PHE A 1 220 ? -0.556 -4.222 -2.143 1.00 92.38 220 PHE A C 1
ATOM 1621 O O . PHE A 1 220 ? -0.293 -4.631 -3.272 1.00 92.38 220 PHE A O 1
ATOM 1628 N N . GLY A 1 221 ? -0.350 -2.947 -1.797 1.00 88.38 221 GLY A N 1
ATOM 1629 C CA . GLY A 1 221 ? 0.336 -1.992 -2.669 1.00 88.38 221 GLY A CA 1
ATOM 1630 C C . GLY A 1 221 ? 1.849 -2.224 -2.753 1.00 88.38 221 GLY A C 1
ATOM 1631 O O . GLY A 1 221 ? 2.467 -1.862 -3.751 1.00 88.38 221 GLY A O 1
ATOM 1632 N N . VAL A 1 222 ? 2.457 -2.855 -1.741 1.00 92.19 222 VAL A N 1
ATOM 1633 C CA . VAL A 1 222 ? 3.917 -3.035 -1.632 1.00 92.19 222 VAL A CA 1
ATOM 1634 C C . VAL A 1 222 ? 4.500 -3.850 -2.795 1.00 92.19 222 VAL A C 1
ATOM 1636 O O . VAL A 1 222 ? 5.414 -3.342 -3.451 1.00 92.19 222 VAL A O 1
ATOM 1639 N N . PRO A 1 223 ? 3.985 -5.053 -3.128 1.00 93.94 223 PRO A N 1
ATOM 1640 C CA . PRO A 1 223 ? 4.510 -5.838 -4.247 1.00 93.94 223 PRO A CA 1
ATOM 1641 C C . PRO A 1 223 ? 4.376 -5.108 -5.587 1.00 93.94 223 PRO A C 1
ATOM 1643 O O . PRO A 1 223 ? 5.292 -5.137 -6.406 1.00 93.94 223 PRO A O 1
ATOM 1646 N N . ALA A 1 224 ? 3.254 -4.408 -5.788 1.00 88.25 224 ALA A N 1
ATOM 1647 C CA . ALA A 1 224 ? 2.987 -3.658 -7.010 1.00 88.25 224 ALA A CA 1
ATOM 1648 C C . ALA A 1 224 ? 3.959 -2.480 -7.189 1.00 88.25 224 ALA A C 1
ATOM 1650 O O . ALA A 1 224 ? 4.475 -2.289 -8.286 1.00 88.25 224 ALA A O 1
ATOM 1651 N N . LEU A 1 225 ? 4.264 -1.726 -6.124 1.00 87.81 225 LEU A N 1
ATOM 1652 C CA . LEU A 1 225 ? 5.232 -0.618 -6.163 1.00 87.81 225 LEU A CA 1
ATOM 1653 C C . LEU A 1 225 ? 6.652 -1.103 -6.492 1.00 87.81 225 LEU A C 1
ATOM 1655 O O . LEU A 1 225 ? 7.347 -0.499 -7.313 1.00 87.81 225 LEU A O 1
ATOM 1659 N N . VAL A 1 226 ? 7.079 -2.215 -5.886 1.00 90.88 226 VAL A N 1
ATOM 1660 C CA . VAL A 1 226 ? 8.396 -2.810 -6.164 1.00 90.88 226 VAL A CA 1
ATOM 1661 C C . VAL A 1 226 ? 8.463 -3.326 -7.602 1.00 90.88 226 VAL A C 1
ATOM 1663 O O . VAL A 1 226 ? 9.416 -3.023 -8.317 1.00 90.88 226 VAL A O 1
ATOM 1666 N N . GLY A 1 227 ? 7.423 -4.019 -8.071 1.00 88.06 227 GLY A N 1
ATOM 1667 C CA . GLY A 1 227 ? 7.358 -4.497 -9.451 1.00 88.06 227 GLY A CA 1
ATOM 1668 C C . GLY A 1 227 ? 7.321 -3.365 -10.485 1.00 88.06 227 GLY A C 1
ATOM 1669 O O . GLY A 1 227 ? 8.050 -3.403 -11.477 1.00 88.06 227 GLY A O 1
ATOM 1670 N N . ALA A 1 228 ? 6.541 -2.310 -10.227 1.00 84.44 228 ALA A N 1
ATOM 1671 C CA . ALA A 1 228 ? 6.478 -1.123 -11.078 1.00 84.44 228 ALA A CA 1
ATOM 1672 C C . ALA A 1 228 ? 7.836 -0.417 -11.188 1.00 84.44 228 ALA A C 1
ATOM 1674 O O . ALA A 1 228 ? 8.170 0.103 -12.251 1.00 84.44 228 ALA A O 1
ATOM 1675 N N . THR A 1 229 ? 8.654 -0.455 -10.130 1.00 84.88 229 THR A N 1
ATOM 1676 C CA . THR A 1 229 ? 10.028 0.065 -10.177 1.00 84.88 229 THR A CA 1
ATOM 1677 C C . THR A 1 229 ? 10.864 -0.676 -11.216 1.00 84.88 229 THR A C 1
ATOM 1679 O O . THR A 1 229 ? 11.599 -0.041 -11.966 1.00 84.88 229 THR A O 1
ATOM 1682 N N . GLY A 1 230 ? 10.722 -2.002 -11.304 1.00 84.81 230 GLY A N 1
ATOM 1683 C CA . GLY A 1 230 ? 11.418 -2.811 -12.305 1.00 84.81 230 GLY A CA 1
ATOM 1684 C C . GLY A 1 230 ? 11.047 -2.418 -13.728 1.00 84.81 230 GLY A C 1
ATOM 1685 O O . GLY A 1 230 ? 11.940 -2.245 -14.554 1.00 84.81 230 GLY A O 1
ATOM 1686 N N . LEU A 1 231 ? 9.755 -2.193 -13.990 1.00 82.56 231 LEU A N 1
ATOM 1687 C CA . LEU A 1 231 ? 9.313 -1.659 -15.278 1.00 82.56 231 LEU A CA 1
ATOM 1688 C C . LEU A 1 231 ? 10.002 -0.320 -15.535 1.00 82.56 231 LEU A C 1
ATOM 1690 O O . LEU A 1 231 ? 10.840 -0.250 -16.427 1.00 82.56 231 LEU A O 1
ATOM 1694 N N . VAL A 1 232 ? 9.741 0.676 -14.684 1.00 80.00 232 VAL A N 1
ATOM 1695 C CA . VAL A 1 232 ? 10.214 2.062 -14.828 1.00 80.00 232 VAL A CA 1
ATOM 1696 C C . VAL A 1 232 ? 11.722 2.150 -15.065 1.00 80.00 232 VAL A C 1
ATOM 1698 O O . VAL A 1 232 ? 12.146 2.790 -16.024 1.00 80.00 232 VAL A O 1
ATOM 1701 N N . VAL A 1 233 ? 12.527 1.500 -14.222 1.00 79.44 233 VAL A N 1
ATOM 1702 C CA . VAL A 1 233 ? 13.995 1.543 -14.313 1.00 79.44 233 VAL A CA 1
ATOM 1703 C C . VAL A 1 233 ? 14.497 0.849 -15.567 1.00 79.44 233 VAL A C 1
ATOM 1705 O O . VAL A 1 233 ? 15.410 1.342 -16.221 1.00 79.44 233 VAL A O 1
ATOM 1708 N N . GLY A 1 234 ? 13.928 -0.308 -15.894 1.00 75.12 234 GLY A N 1
ATOM 1709 C CA . GLY A 1 234 ? 14.497 -1.160 -16.922 1.00 75.12 234 GLY A CA 1
ATOM 1710 C C . GLY A 1 234 ? 13.952 -0.939 -18.327 1.00 75.12 234 GLY A C 1
ATOM 1711 O O . GLY A 1 234 ? 14.550 -1.460 -19.260 1.00 75.12 234 GLY A O 1
ATOM 1712 N N . GLY A 1 235 ? 12.839 -0.223 -18.513 1.00 71.62 235 GLY A N 1
ATOM 1713 C CA . GLY A 1 235 ? 12.301 0.011 -19.857 1.00 71.62 235 GLY A CA 1
ATOM 1714 C C . GLY A 1 235 ? 12.196 1.465 -20.299 1.00 71.62 235 GLY A C 1
ATOM 1715 O O . GLY A 1 235 ? 12.157 1.694 -21.502 1.00 71.62 235 GLY A O 1
ATOM 1716 N N . LEU A 1 236 ? 12.250 2.462 -19.404 1.00 71.00 236 LEU A N 1
ATOM 1717 C CA . LEU A 1 236 ? 12.363 3.859 -19.853 1.00 71.00 236 LEU A CA 1
ATOM 1718 C C . LEU A 1 236 ? 13.631 4.112 -20.685 1.00 71.00 236 LEU A C 1
ATOM 1720 O O . LEU A 1 236 ? 13.504 4.754 -21.723 1.00 71.00 236 LEU A O 1
ATOM 1724 N N . PRO A 1 237 ? 14.813 3.567 -20.331 1.00 71.62 237 PRO A N 1
ATOM 1725 C CA . PRO A 1 237 ? 15.999 3.678 -21.181 1.00 71.62 237 PRO A CA 1
ATOM 1726 C C . PRO A 1 237 ? 15.850 2.998 -22.551 1.00 71.62 237 PRO A C 1
ATOM 1728 O O . PRO A 1 237 ? 16.567 3.345 -23.484 1.00 71.62 237 PRO A O 1
ATOM 1731 N N . MET A 1 238 ? 14.923 2.043 -22.702 1.00 69.50 238 MET A N 1
ATOM 1732 C CA . MET A 1 238 ? 14.668 1.400 -23.997 1.00 69.50 238 MET A CA 1
ATOM 1733 C C . MET A 1 238 ? 13.862 2.301 -24.944 1.00 69.50 238 MET A C 1
ATOM 1735 O O . MET A 1 238 ? 13.918 2.126 -26.159 1.00 69.50 238 MET A O 1
ATOM 1739 N N . ILE A 1 239 ? 13.156 3.308 -24.419 1.00 67.75 239 ILE A N 1
ATOM 1740 C CA . ILE A 1 239 ? 12.430 4.281 -25.236 1.00 67.75 239 ILE A CA 1
ATOM 1741 C C . ILE A 1 239 ? 13.445 5.250 -25.854 1.00 67.75 239 ILE A C 1
ATOM 1743 O O . ILE A 1 239 ? 13.945 6.157 -25.193 1.00 67.75 239 ILE A O 1
ATOM 1747 N N . GLY A 1 240 ? 13.738 5.058 -27.140 1.00 65.25 240 GLY A N 1
ATOM 1748 C CA . GLY A 1 240 ? 14.629 5.930 -27.914 1.00 65.25 240 GLY A CA 1
ATOM 1749 C C . GLY A 1 240 ? 16.063 5.420 -28.082 1.00 65.25 24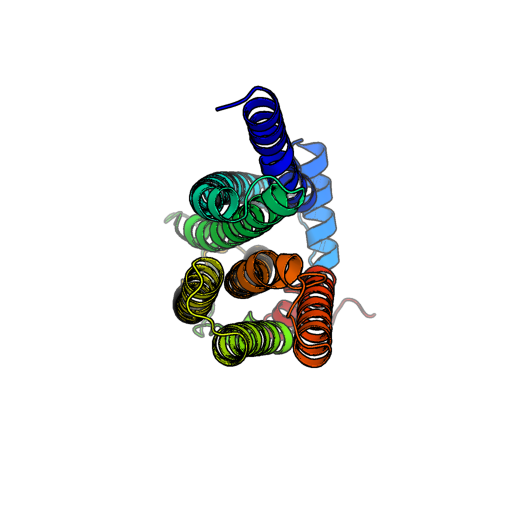0 GLY A C 1
ATOM 1750 O O . GLY A 1 240 ? 16.887 6.138 -28.646 1.00 65.25 240 GLY A O 1
ATOM 1751 N N . THR A 1 241 ? 16.376 4.193 -27.651 1.00 72.06 241 THR A N 1
ATOM 1752 C CA . THR A 1 241 ? 17.657 3.549 -27.987 1.00 72.06 241 THR A CA 1
ATOM 1753 C C . THR A 1 241 ? 17.642 3.020 -29.420 1.00 72.06 241 THR A C 1
ATOM 1755 O O . THR A 1 241 ? 16.688 2.378 -29.864 1.00 72.06 241 THR A O 1
ATOM 1758 N N . ALA A 1 242 ? 18.716 3.296 -30.165 1.00 58.66 242 ALA A N 1
ATOM 1759 C CA . ALA A 1 242 ? 18.890 2.798 -31.525 1.00 58.66 242 ALA A CA 1
ATOM 1760 C C . ALA A 1 242 ? 18.985 1.263 -31.500 1.00 58.66 242 ALA A C 1
ATOM 1762 O O . ALA A 1 242 ? 19.973 0.711 -31.026 1.00 58.66 242 ALA A O 1
ATOM 1763 N N . GLY A 1 243 ? 17.938 0.584 -31.978 1.00 67.69 243 GLY A N 1
ATOM 1764 C CA . GLY A 1 243 ? 17.844 -0.881 -31.994 1.00 67.69 243 GLY A CA 1
ATOM 1765 C C . GLY A 1 243 ? 16.655 -1.454 -31.220 1.00 67.69 243 GLY A C 1
ATOM 1766 O O . GLY A 1 243 ? 16.313 -2.613 -31.442 1.00 67.69 243 GLY A O 1
ATOM 1767 N N . ALA A 1 244 ? 15.980 -0.662 -30.379 1.00 73.31 244 ALA A N 1
ATOM 1768 C CA . ALA A 1 244 ? 14.709 -1.084 -29.797 1.00 73.31 244 ALA A CA 1
ATOM 1769 C C . ALA A 1 244 ? 13.650 -1.190 -30.903 1.00 73.31 244 ALA A C 1
ATOM 1771 O O . ALA A 1 244 ? 13.469 -0.259 -31.697 1.00 73.31 244 ALA A O 1
ATOM 1772 N N . SER A 1 245 ? 12.938 -2.317 -30.972 1.00 81.38 245 SER A N 1
ATOM 1773 C CA . SER A 1 245 ? 11.840 -2.424 -31.925 1.00 81.38 245 SER A CA 1
ATOM 1774 C C . SER A 1 245 ? 10.704 -1.479 -31.509 1.00 81.38 245 SER A C 1
ATOM 1776 O O . SER A 1 245 ? 10.462 -1.226 -30.323 1.00 81.38 245 SER A O 1
ATOM 1778 N N . VAL A 1 246 ? 9.968 -0.949 -32.493 1.00 80.38 246 VAL A N 1
ATOM 1779 C CA . VAL A 1 246 ? 8.754 -0.150 -32.230 1.00 80.38 246 VAL A CA 1
ATOM 1780 C C . VAL A 1 246 ? 7.766 -0.952 -31.376 1.00 80.38 246 VAL A C 1
ATOM 1782 O O . VAL A 1 246 ? 7.102 -0.397 -30.503 1.00 80.38 246 VAL A O 1
ATOM 1785 N N . PHE A 1 247 ? 7.717 -2.268 -31.590 1.00 79.19 247 PHE A N 1
ATOM 1786 C CA . PHE A 1 247 ? 6.895 -3.186 -30.817 1.00 79.19 247 PHE A CA 1
ATOM 1787 C C . PHE A 1 247 ? 7.267 -3.187 -29.326 1.00 79.19 247 PHE A C 1
ATOM 1789 O O . PHE A 1 247 ? 6.383 -2.975 -28.498 1.00 79.19 247 PHE A O 1
ATOM 1796 N N . ASP A 1 248 ? 8.551 -3.317 -28.974 1.00 75.94 248 ASP A N 1
ATOM 1797 C CA . ASP A 1 248 ? 9.007 -3.318 -27.571 1.00 75.94 248 ASP A CA 1
ATOM 1798 C C . ASP A 1 248 ? 8.668 -2.001 -26.864 1.00 75.94 248 ASP A C 1
ATOM 1800 O O . ASP A 1 248 ? 8.214 -1.995 -25.717 1.00 75.94 248 ASP A O 1
ATOM 1804 N N . SER A 1 249 ? 8.817 -0.881 -27.579 1.00 76.56 249 SER A N 1
ATOM 1805 C CA . SER A 1 249 ? 8.462 0.450 -27.072 1.00 76.56 249 SER A CA 1
ATOM 1806 C C . SER A 1 249 ? 6.961 0.575 -26.786 1.00 76.56 249 SER A C 1
ATOM 1808 O O . SER A 1 249 ? 6.573 1.110 -25.746 1.00 76.56 249 SER A O 1
ATOM 1810 N N . ILE A 1 250 ? 6.107 0.056 -27.679 1.00 78.19 250 ILE A N 1
ATOM 1811 C CA . ILE A 1 250 ? 4.647 0.049 -27.496 1.00 78.19 250 ILE A CA 1
ATOM 1812 C C . ILE A 1 250 ? 4.262 -0.842 -26.317 1.00 78.19 250 ILE A C 1
ATOM 1814 O O . ILE A 1 250 ? 3.514 -0.398 -25.446 1.00 78.19 250 ILE A O 1
ATOM 1818 N N . VAL A 1 251 ? 4.778 -2.074 -26.263 1.00 77.94 251 VAL A N 1
ATOM 1819 C CA . VAL A 1 251 ? 4.510 -3.009 -25.161 1.00 77.94 251 VAL A CA 1
ATOM 1820 C C . VAL A 1 251 ? 4.870 -2.348 -23.838 1.00 77.94 251 VAL A C 1
ATOM 1822 O O . VAL A 1 251 ? 4.045 -2.288 -22.930 1.00 77.94 251 VAL A O 1
ATOM 1825 N N . TYR A 1 252 ? 6.062 -1.766 -23.744 1.00 74.06 252 TYR A N 1
ATOM 1826 C CA . TYR A 1 252 ? 6.508 -1.115 -22.526 1.00 74.06 252 TYR A CA 1
ATOM 1827 C C . TYR A 1 252 ? 5.633 0.083 -22.126 1.00 74.06 252 TYR A C 1
ATOM 1829 O O . TYR A 1 252 ? 5.249 0.197 -20.959 1.00 74.06 252 TYR A O 1
ATOM 1837 N N . LEU A 1 253 ? 5.257 0.943 -23.079 1.00 76.31 253 LEU A N 1
ATOM 1838 C CA . LEU A 1 253 ? 4.365 2.075 -22.820 1.00 76.31 253 LEU A CA 1
ATOM 1839 C C . LEU A 1 253 ? 3.009 1.607 -22.277 1.00 76.31 253 LEU A C 1
ATOM 1841 O O . LEU A 1 253 ? 2.530 2.146 -21.280 1.00 76.31 253 LEU A O 1
ATOM 1845 N N . VAL A 1 254 ? 2.410 0.583 -22.891 1.00 79.25 254 VAL A N 1
ATOM 1846 C CA . VAL A 1 254 ? 1.140 0.000 -22.435 1.00 79.25 254 VAL A CA 1
ATOM 1847 C C . VAL A 1 254 ? 1.281 -0.520 -21.006 1.00 79.25 254 VAL A C 1
ATOM 1849 O O . VAL A 1 254 ? 0.449 -0.207 -20.156 1.00 79.25 254 VAL A O 1
ATOM 1852 N N . LEU A 1 255 ? 2.351 -1.258 -20.707 1.00 77.06 255 LEU A N 1
ATOM 1853 C CA . LEU A 1 255 ? 2.591 -1.799 -19.370 1.00 77.06 255 LEU A CA 1
ATOM 1854 C C . LEU A 1 255 ? 2.811 -0.705 -18.318 1.00 77.06 255 LEU A C 1
ATOM 1856 O O . LEU A 1 255 ? 2.272 -0.799 -17.215 1.00 77.06 255 LEU A O 1
ATOM 1860 N N . ALA A 1 256 ? 3.547 0.354 -18.661 1.00 72.31 256 ALA A N 1
ATOM 1861 C CA . ALA A 1 256 ? 3.760 1.502 -17.787 1.00 72.31 256 ALA A CA 1
ATOM 1862 C C . ALA A 1 256 ? 2.449 2.255 -17.506 1.00 72.31 256 ALA A C 1
ATOM 1864 O O . ALA A 1 256 ? 2.170 2.596 -16.355 1.00 72.31 256 ALA A O 1
ATOM 1865 N N . VAL A 1 257 ? 1.610 2.462 -18.528 1.00 74.62 257 VAL A N 1
ATOM 1866 C CA . VAL A 1 257 ? 0.286 3.084 -18.378 1.00 74.62 257 VAL A CA 1
ATOM 1867 C C . VAL A 1 257 ? -0.626 2.218 -17.513 1.00 74.62 257 VAL A C 1
ATOM 1869 O O . VAL A 1 257 ? -1.257 2.737 -16.596 1.00 74.62 257 VAL A O 1
ATOM 1872 N N . VAL A 1 258 ? -0.667 0.902 -17.738 1.00 76.12 258 VAL A N 1
ATOM 1873 C CA . VAL A 1 258 ? -1.461 -0.029 -16.920 1.00 76.12 258 VAL A CA 1
ATOM 1874 C C . VAL A 1 258 ? -0.997 -0.009 -15.462 1.00 76.12 258 VAL A C 1
ATOM 1876 O O . VAL A 1 258 ? -1.833 0.071 -14.562 1.00 76.12 258 VAL A O 1
ATOM 1879 N N . ALA A 1 259 ? 0.316 -0.014 -15.214 1.00 71.88 259 ALA A N 1
ATOM 1880 C CA . ALA A 1 259 ? 0.871 0.084 -13.867 1.00 71.88 259 ALA A CA 1
ATOM 1881 C C . ALA A 1 259 ? 0.502 1.416 -13.189 1.00 71.88 259 ALA A C 1
ATOM 1883 O O . ALA A 1 259 ? 0.077 1.421 -12.032 1.00 71.88 259 ALA A O 1
ATOM 1884 N N . LEU A 1 260 ? 0.595 2.538 -13.913 1.00 71.81 260 LEU A N 1
ATOM 1885 C CA . LEU A 1 260 ? 0.242 3.863 -13.401 1.00 71.81 260 LEU A CA 1
ATOM 1886 C C . LEU A 1 260 ? -1.258 3.982 -13.106 1.00 71.81 260 LEU A C 1
ATOM 1888 O O . LEU A 1 260 ? -1.635 4.437 -12.029 1.00 71.81 260 LEU A O 1
ATOM 1892 N N . VAL A 1 261 ? -2.120 3.543 -14.027 1.00 73.88 261 VAL A N 1
ATOM 1893 C CA . VAL A 1 261 ? -3.577 3.525 -13.830 1.00 73.88 261 VAL A CA 1
ATOM 1894 C C . VAL A 1 261 ? -3.935 2.628 -12.650 1.00 73.88 261 VAL A C 1
ATOM 1896 O O . VAL A 1 261 ? -4.717 3.038 -11.795 1.00 73.88 261 VAL A O 1
ATOM 1899 N N . GLY A 1 262 ? -3.323 1.446 -12.545 1.00 73.75 262 GLY A N 1
ATOM 1900 C CA . GLY A 1 262 ? -3.491 0.550 -11.403 1.00 73.75 262 GLY A CA 1
ATOM 1901 C C . GLY A 1 262 ? -3.119 1.222 -10.081 1.00 73.75 262 GLY A C 1
ATOM 1902 O O . GLY A 1 262 ? -3.892 1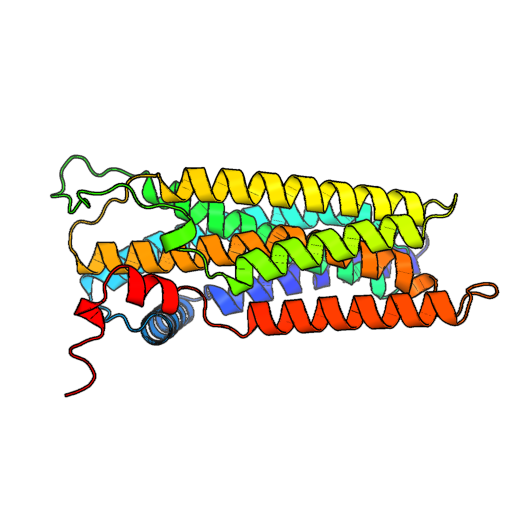.163 -9.126 1.00 73.75 262 GLY A O 1
ATOM 1903 N N . LEU A 1 263 ? -1.989 1.935 -10.042 1.00 71.19 263 LEU A N 1
ATOM 1904 C CA . LEU A 1 263 ? -1.541 2.688 -8.871 1.00 71.19 263 LEU A CA 1
ATOM 1905 C C . LEU A 1 263 ? -2.498 3.838 -8.512 1.00 71.19 263 LEU A C 1
ATOM 1907 O O . LEU A 1 263 ? -2.831 4.025 -7.339 1.00 71.19 263 LEU A O 1
ATOM 1911 N N . VAL A 1 264 ? -2.978 4.596 -9.499 1.00 72.38 264 VAL A N 1
ATOM 1912 C CA . VAL A 1 264 ? -3.945 5.685 -9.284 1.00 72.38 264 VAL A CA 1
ATOM 1913 C C . VAL A 1 264 ? -5.270 5.129 -8.766 1.00 72.38 264 VAL A C 1
ATOM 1915 O O . VAL A 1 264 ? -5.788 5.618 -7.767 1.00 72.38 264 VAL A O 1
ATOM 1918 N N . VAL A 1 265 ? -5.798 4.066 -9.374 1.00 73.38 265 VAL A N 1
ATOM 1919 C CA . VAL A 1 265 ? -7.034 3.409 -8.919 1.00 73.38 265 VAL A CA 1
ATOM 1920 C C . VAL A 1 265 ? -6.873 2.864 -7.497 1.00 73.38 265 VAL A C 1
ATOM 1922 O O . VAL A 1 265 ? -7.780 3.016 -6.677 1.00 73.38 265 VAL A O 1
ATOM 1925 N N . PHE A 1 266 ? -5.717 2.274 -7.188 1.00 70.81 266 PHE A N 1
ATOM 1926 C CA . PHE A 1 266 ? -5.395 1.756 -5.860 1.00 70.81 266 PHE A CA 1
ATOM 1927 C C . PHE A 1 266 ? -5.334 2.868 -4.801 1.00 70.81 266 PHE A C 1
ATOM 1929 O O . PHE A 1 266 ? -5.878 2.717 -3.710 1.00 70.81 266 PHE A O 1
ATOM 1936 N N . THR A 1 267 ? -4.715 4.006 -5.122 1.00 69.12 267 THR A N 1
ATOM 1937 C CA . THR A 1 267 ? -4.562 5.138 -4.189 1.00 69.12 267 THR A CA 1
ATOM 1938 C C . THR A 1 267 ? -5.823 5.993 -4.048 1.00 69.12 267 THR A C 1
ATOM 1940 O O . THR A 1 267 ? -6.072 6.542 -2.972 1.00 69.12 267 THR A O 1
ATOM 1943 N N . ALA A 1 268 ? -6.636 6.092 -5.102 1.00 74.00 268 ALA A N 1
ATOM 1944 C CA . ALA A 1 268 ? -7.859 6.889 -5.115 1.00 74.00 268 ALA A CA 1
ATOM 1945 C C . ALA A 1 268 ? -9.014 6.227 -4.352 1.00 74.00 268 ALA A C 1
ATOM 1947 O O . ALA A 1 268 ? -9.878 6.922 -3.811 1.00 74.00 268 ALA A O 1
ATOM 1948 N N . ARG A 1 269 ? -9.059 4.890 -4.286 1.00 76.75 269 ARG A N 1
ATOM 1949 C CA . ARG A 1 269 ? -10.148 4.200 -3.588 1.00 76.75 269 ARG A CA 1
ATOM 1950 C C . ARG A 1 269 ? -9.973 4.279 -2.075 1.00 76.75 269 ARG A C 1
ATOM 1952 O O . ARG A 1 269 ? -8.869 4.092 -1.578 1.00 76.75 269 ARG A O 1
ATOM 1959 N N . PRO A 1 270 ? -11.033 4.589 -1.309 1.00 70.81 270 PRO A N 1
ATOM 1960 C CA . PRO A 1 270 ? -10.978 4.577 0.140 1.00 70.81 270 PRO A CA 1
ATOM 1961 C C . PRO A 1 270 ? -10.957 3.150 0.692 1.00 70.81 270 PRO A C 1
ATOM 1963 O O . PRO A 1 270 ? -12.033 2.560 0.776 1.00 70.81 270 PRO A O 1
ATOM 1966 N N . PRO A 1 271 ? -9.788 2.600 1.097 1.00 79.75 271 PRO A N 1
ATOM 1967 C CA . PRO A 1 271 ? -9.761 1.245 1.597 1.00 79.75 271 PRO A CA 1
ATOM 1968 C C . PRO A 1 271 ? -10.497 1.191 2.933 1.00 79.75 271 PRO A C 1
ATOM 1970 O O . PRO A 1 271 ? -10.455 2.131 3.733 1.00 79.75 271 PRO A O 1
ATOM 1973 N N . GLY A 1 272 ? -11.160 0.070 3.179 1.00 86.44 272 GLY A N 1
ATOM 1974 C CA . GLY A 1 272 ? -11.660 -0.296 4.502 1.00 86.44 272 GLY A CA 1
ATOM 1975 C C . GLY A 1 272 ? -13.127 0.025 4.764 1.00 86.44 272 GLY A C 1
ATOM 1976 O O . GLY A 1 272 ? -13.735 -0.679 5.561 1.00 86.44 272 GLY A O 1
ATOM 1977 N N . ARG A 1 273 ? -13.760 0.975 4.056 1.00 91.50 273 ARG A N 1
ATOM 1978 C CA . ARG A 1 273 ? -15.211 1.219 4.223 1.00 91.50 273 ARG A CA 1
ATOM 1979 C C . ARG A 1 273 ? -16.045 0.023 3.765 1.00 91.50 273 ARG A C 1
ATOM 1981 O O . ARG A 1 273 ? -16.996 -0.362 4.437 1.00 91.50 273 ARG A O 1
ATOM 1988 N N . ALA A 1 274 ? -15.686 -0.577 2.629 1.00 92.12 274 ALA A N 1
ATOM 1989 C CA . ALA A 1 274 ? -16.361 -1.774 2.130 1.00 92.12 274 ALA A CA 1
ATOM 1990 C C . ALA A 1 274 ? -16.179 -2.963 3.086 1.00 92.12 274 ALA A C 1
ATOM 1992 O O . ALA A 1 274 ? -17.131 -3.694 3.340 1.00 92.12 274 ALA A O 1
ATOM 1993 N N . ALA A 1 275 ? -14.981 -3.120 3.654 1.00 93.25 275 ALA A N 1
ATOM 1994 C CA . ALA A 1 275 ? -14.706 -4.140 4.660 1.00 93.25 275 ALA A CA 1
ATOM 1995 C C . ALA A 1 275 ? -15.510 -3.910 5.947 1.00 93.25 275 ALA A C 1
ATOM 1997 O O . ALA A 1 275 ? -16.154 -4.832 6.435 1.00 93.25 275 ALA A O 1
ATOM 1998 N N . LEU A 1 276 ? -15.554 -2.673 6.451 1.00 93.75 276 LEU A N 1
ATOM 1999 C CA . LEU A 1 276 ? -16.345 -2.320 7.629 1.00 93.75 276 LEU A CA 1
ATOM 2000 C C . LEU A 1 276 ? -17.833 -2.587 7.437 1.00 93.75 276 LEU A C 1
ATOM 2002 O O . LEU A 1 276 ? -18.448 -3.160 8.323 1.00 93.75 276 LEU A O 1
ATOM 2006 N N . ARG A 1 277 ? -18.398 -2.251 6.273 1.00 94.38 277 ARG A N 1
ATOM 2007 C CA . ARG A 1 277 ? -19.801 -2.565 5.959 1.00 94.38 277 ARG A CA 1
ATOM 2008 C C . ARG A 1 277 ? -20.107 -4.061 6.011 1.00 94.38 277 ARG A C 1
ATOM 2010 O O . ARG A 1 277 ? -21.207 -4.428 6.395 1.00 94.38 277 ARG A O 1
ATOM 2017 N N . ARG A 1 278 ? -19.153 -4.919 5.634 1.00 93.56 278 ARG A N 1
ATOM 2018 C CA . ARG A 1 278 ? -19.300 -6.380 5.754 1.00 93.56 278 ARG A CA 1
ATOM 2019 C C . ARG A 1 278 ? -19.152 -6.864 7.197 1.00 93.56 278 ARG A C 1
ATOM 2021 O O . ARG A 1 278 ? -19.803 -7.823 7.586 1.00 93.56 278 ARG A O 1
ATOM 2028 N N . LEU A 1 279 ? -18.264 -6.233 7.961 1.00 93.38 279 LEU A N 1
ATOM 2029 C CA . LEU A 1 279 ? -17.900 -6.640 9.321 1.00 93.38 279 LEU A CA 1
ATOM 2030 C C . LEU A 1 279 ? -18.854 -6.134 10.412 1.00 93.38 279 LEU A C 1
ATOM 2032 O O . LEU A 1 279 ? -18.893 -6.742 11.485 1.00 93.38 279 LEU A O 1
ATOM 2036 N N . HIS A 1 280 ? -19.534 -5.017 10.144 1.00 93.50 280 HIS A N 1
ATOM 2037 C CA . HIS A 1 280 ? -20.390 -4.251 11.059 1.00 93.50 280 HIS A CA 1
ATOM 2038 C C . HIS A 1 280 ? -21.563 -3.611 10.289 1.00 93.50 280 HIS A C 1
ATOM 2040 O O . HIS A 1 280 ? -21.624 -2.380 10.183 1.00 93.50 280 HIS A O 1
ATOM 2046 N N . PRO A 1 281 ? -22.452 -4.402 9.660 1.00 93.50 281 PRO A N 1
ATOM 2047 C CA . PRO A 1 281 ? -23.570 -3.870 8.872 1.00 93.50 281 PRO A CA 1
ATOM 2048 C C . PRO A 1 281 ? -24.472 -2.931 9.686 1.00 93.50 281 PRO A C 1
ATOM 2050 O O . PRO A 1 281 ? -24.880 -1.880 9.188 1.00 93.50 281 PRO A O 1
ATOM 2053 N N . GLU A 1 282 ? -24.677 -3.231 10.968 1.00 91.31 282 GLU A N 1
ATOM 2054 C CA . GLU A 1 282 ? -25.538 -2.479 11.881 1.00 91.31 282 GLU A CA 1
ATOM 2055 C C . GLU A 1 282 ? -25.060 -1.038 12.119 1.00 91.31 282 GLU A C 1
ATOM 2057 O O . GLU A 1 282 ? -25.860 -0.151 12.410 1.00 91.31 282 GLU A O 1
ATOM 2062 N N . ALA A 1 283 ? -23.762 -0.767 11.944 1.00 87.44 283 ALA A N 1
ATOM 2063 C CA . ALA A 1 283 ? -23.217 0.586 12.039 1.00 87.44 283 ALA A CA 1
ATOM 2064 C C . ALA A 1 283 ? -23.641 1.490 10.863 1.00 87.44 283 ALA A C 1
ATOM 2066 O O . ALA A 1 283 ? -23.489 2.706 10.944 1.00 87.44 283 ALA A O 1
ATOM 2067 N N . PHE A 1 284 ? -24.157 0.917 9.768 1.00 87.81 284 PHE A N 1
ATOM 2068 C CA . PHE A 1 284 ? -24.509 1.649 8.547 1.00 87.81 284 PHE A CA 1
ATOM 2069 C C . PHE A 1 284 ? -26.013 1.679 8.248 1.00 87.81 284 PHE A C 1
ATOM 2071 O O . PHE A 1 284 ? -26.430 2.476 7.409 1.00 87.81 284 PHE A O 1
ATOM 2078 N N . GLU A 1 285 ? -26.819 0.856 8.917 1.00 87.00 285 GLU A N 1
ATOM 2079 C CA . GLU A 1 285 ? -28.272 0.779 8.705 1.00 87.00 285 GLU A CA 1
ATOM 2080 C C . GLU A 1 285 ? -29.030 1.980 9.303 1.00 87.00 285 GLU A C 1
ATOM 2082 O O . GLU A 1 285 ? -30.050 2.390 8.759 1.00 87.00 285 GLU A O 1
ATOM 2087 N N . GLY A 1 286 ? -28.501 2.611 10.359 1.00 72.06 286 GLY A N 1
ATOM 2088 C CA . GLY A 1 286 ? -29.134 3.757 11.034 1.00 72.06 286 GLY A CA 1
ATOM 2089 C C . GLY A 1 286 ? -28.823 5.145 10.454 1.00 72.06 286 GLY A C 1
ATOM 2090 O O . GLY A 1 286 ? -29.354 6.135 10.938 1.00 72.06 286 GLY A O 1
ATOM 2091 N N . ALA A 1 287 ? -27.962 5.253 9.437 1.00 63.06 287 ALA A N 1
ATOM 2092 C CA . ALA A 1 287 ? -27.531 6.546 8.884 1.00 63.06 287 ALA A CA 1
ATOM 2093 C C . ALA A 1 287 ? -28.401 7.052 7.709 1.00 63.06 287 ALA A C 1
ATOM 2095 O O . ALA A 1 287 ? -28.053 8.049 7.076 1.00 63.06 287 ALA A O 1
ATOM 2096 N N . GLY A 1 288 ? -29.477 6.332 7.369 1.00 59.75 288 GLY A N 1
ATOM 2097 C CA . GLY A 1 288 ? -30.346 6.607 6.215 1.00 59.75 288 GLY A CA 1
ATOM 2098 C C . GLY A 1 288 ? -31.785 7.015 6.548 1.00 59.75 288 GLY A C 1
ATOM 2099 O O . GLY A 1 288 ? -32.579 7.146 5.618 1.00 59.75 288 GLY A O 1
ATOM 2100 N N . SER A 1 289 ? -32.121 7.185 7.831 1.00 50.41 289 SER A N 1
ATOM 2101 C CA . SER A 1 289 ? -33.417 7.683 8.327 1.00 50.41 289 SER A CA 1
ATOM 2102 C C . SER A 1 289 ? -33.291 9.107 8.844 1.00 50.41 289 SER A C 1
ATOM 2104 O O . SER A 1 289 ? -34.178 9.926 8.532 1.00 50.41 289 SER A O 1
#